Protein AF-0000000078806148 (afdb_homodimer)

Nearest PDB structures (foldseek):
  2b5a-assembly1_A  TM=8.502E-01  e=1.795E-02  [Bacillus] caldolyticus
  8tac-assembly2_B  TM=8.132E-01  e=3.810E-02  synthetic construct
  4pu7-assembly1_B  TM=9.345E-01  e=1.178E-01  Shewanella oneidensis MR-1
  4pu8-assembly1_A  TM=9.291E-01  e=1.384E-01  Shewanella oneidensis MR-1
  4pu4-assembly1_D  TM=8.509E-01  e=1.003E-01  Shewanella oneidensis MR-1

Structure (mmCIF, N/CA/C/O backbone):
data_AF-0000000078806148-model_v1
#
loop_
_entity.id
_entity.type
_entity.pdbx_description
1 polymer 'Toxin-antitoxin system, antitoxin component, Xre family'
#
loop_
_atom_site.group_PDB
_atom_site.id
_atom_site.type_symbol
_atom_site.label_atom_id
_atom_site.label_alt_id
_atom_site.label_comp_id
_atom_site.label_asym_id
_atom_site.label_entity_id
_atom_site.label_seq_id
_atom_site.pdbx_PDB_ins_code
_atom_site.Cartn_x
_atom_site.Cartn_y
_atom_site.Cartn_z
_atom_site.occupancy
_atom_site.B_iso_or_equiv
_atom_site.auth_seq_id
_atom_site.auth_comp_id
_atom_site.auth_asym_id
_atom_site.auth_ato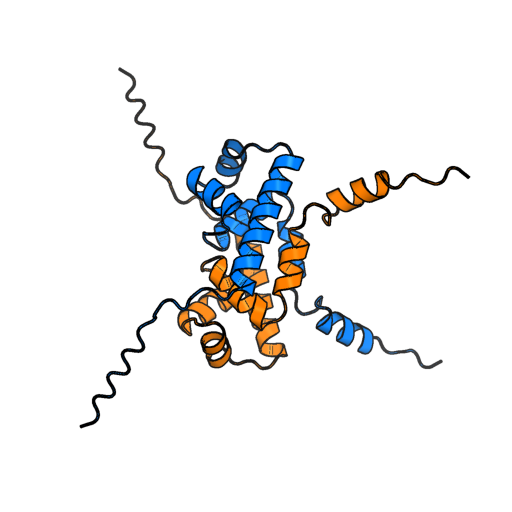m_id
_atom_site.pdbx_PDB_model_num
ATOM 1 N N . MET A 1 1 ? -3.281 -18.422 -43.25 1 29.14 1 MET A N 1
ATOM 2 C CA . MET A 1 1 ? -2.293 -17.516 -42.656 1 29.14 1 MET A CA 1
ATOM 3 C C . MET A 1 1 ? -2.877 -16.75 -41.469 1 29.14 1 MET A C 1
ATOM 5 O O . MET A 1 1 ? -3.803 -15.961 -41.625 1 29.14 1 MET A O 1
ATOM 9 N N . PHE A 1 2 ? -3.146 -17.406 -40.375 1 28.22 2 PHE A N 1
ATOM 10 C CA . PHE A 1 2 ? -3.771 -17 -39.125 1 28.22 2 PHE A CA 1
ATOM 11 C C . PHE A 1 2 ? -2.965 -15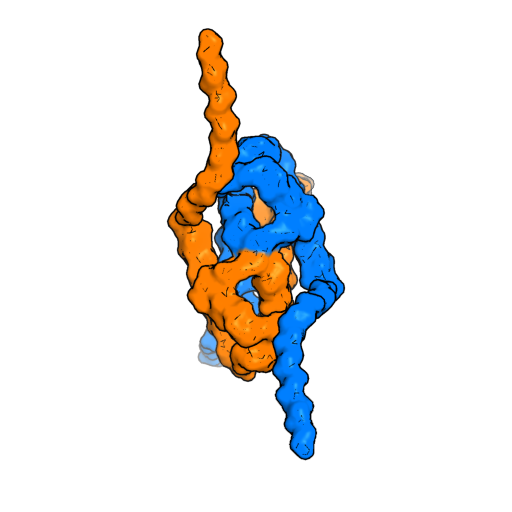.891 -38.438 1 28.22 2 PHE A C 1
ATOM 13 O O . PHE A 1 2 ? -1.784 -16.078 -38.125 1 28.22 2 PHE A O 1
ATOM 20 N N . LYS A 1 3 ? -3.131 -14.609 -39 1 34.5 3 LYS A N 1
ATOM 21 C CA . LYS A 1 3 ? -2.643 -13.445 -38.25 1 34.5 3 LYS A CA 1
ATOM 22 C C . LYS A 1 3 ? -2.908 -13.57 -36.781 1 34.5 3 LYS A C 1
ATOM 24 O O . LYS A 1 3 ? -4.062 -13.586 -36.344 1 34.5 3 LYS A O 1
ATOM 29 N N . PHE A 1 4 ? -2.215 -14.43 -36.062 1 33.31 4 PHE A N 1
ATOM 30 C CA . PHE A 1 4 ? -2.074 -14.32 -34.625 1 33.31 4 PHE A CA 1
ATOM 31 C C . PHE A 1 4 ? -1.771 -12.883 -34.219 1 33.31 4 PHE A C 1
ATOM 33 O O . PHE A 1 4 ? -0.608 -12.523 -34.031 1 33.31 4 PHE A O 1
ATOM 40 N N . GLY A 1 5 ? -2.283 -11.906 -34.75 1 38.78 5 GLY A N 1
ATOM 41 C CA . GLY A 1 5 ? -2.203 -10.555 -34.219 1 38.78 5 GLY A CA 1
ATOM 42 C C . GLY A 1 5 ? -2.477 -10.484 -32.719 1 38.78 5 GLY A C 1
ATOM 43 O O . GLY A 1 5 ? -3.596 -10.18 -32.312 1 38.78 5 GLY A O 1
ATOM 44 N N . ILE A 1 6 ? -2.145 -11.438 -31.844 1 40.31 6 ILE A N 1
ATOM 45 C CA . ILE A 1 6 ? -2.312 -11.344 -30.391 1 40.31 6 ILE A CA 1
ATOM 46 C C . ILE A 1 6 ? -1.762 -10.008 -29.891 1 40.31 6 ILE A C 1
ATOM 48 O O . ILE A 1 6 ? -0.556 -9.867 -29.672 1 40.31 6 ILE A O 1
ATOM 52 N N . GLY A 1 7 ? -1.926 -8.945 -30.672 1 40.78 7 GLY A N 1
ATOM 53 C CA . GLY A 1 7 ? -1.673 -7.68 -30 1 40.78 7 GLY A CA 1
ATOM 54 C C . GLY A 1 7 ? -2.043 -7.695 -28.531 1 40.78 7 GLY A C 1
ATOM 55 O O . GLY A 1 7 ? -3.225 -7.699 -28.188 1 40.78 7 GLY A O 1
ATOM 56 N N . GLY A 1 8 ? -1.578 -8.555 -27.734 1 42.88 8 GLY A N 1
ATOM 57 C CA . GLY A 1 8 ? -1.823 -8.562 -26.297 1 42.88 8 GLY A CA 1
ATOM 58 C C . GLY A 1 8 ? -2.006 -7.176 -25.719 1 42.88 8 GLY A C 1
ATOM 59 O O . GLY A 1 8 ? -1.032 -6.527 -25.328 1 42.88 8 GLY A O 1
ATOM 60 N N . ALA A 1 9 ? -2.707 -6.281 -26.297 1 41.34 9 ALA A N 1
ATOM 61 C CA . ALA A 1 9 ? -3.131 -4.941 -25.906 1 41.34 9 ALA A CA 1
ATOM 62 C C . ALA A 1 9 ? -3.389 -4.859 -24.406 1 41.34 9 ALA A C 1
ATOM 64 O O . ALA A 1 9 ? -4.121 -5.68 -23.844 1 41.34 9 ALA A O 1
ATOM 65 N N . ASN A 1 10 ? -2.441 -4.426 -23.562 1 48.19 10 ASN A N 1
ATOM 66 C CA . ASN A 1 10 ? -2.465 -4.07 -22.156 1 48.19 10 ASN A CA 1
ATOM 67 C C . ASN A 1 10 ? -3.758 -3.352 -21.781 1 48.19 10 ASN A C 1
ATOM 69 O O . ASN A 1 10 ? -3.861 -2.133 -21.922 1 48.19 10 ASN A O 1
ATOM 73 N N . MET A 1 11 ? -4.883 -3.627 -22.391 1 51.22 11 MET A N 1
ATOM 74 C CA . MET A 1 11 ? -6.102 -2.955 -21.953 1 51.22 11 MET A CA 1
ATOM 75 C C . MET A 1 11 ? -6.102 -2.771 -20.438 1 51.22 11 MET A C 1
ATOM 77 O O . MET A 1 11 ? -5.836 -3.717 -19.688 1 51.22 11 MET A O 1
ATOM 81 N N . PRO A 1 12 ? -6.02 -1.584 -19.984 1 58.19 12 PRO A N 1
ATOM 82 C CA . PRO A 1 12 ? -6.121 -1.405 -18.531 1 58.19 12 PRO A CA 1
ATOM 83 C C . PRO A 1 12 ? -7.371 -2.062 -17.953 1 58.19 12 PRO A C 1
ATOM 85 O O . PRO A 1 12 ? -8.469 -1.908 -18.484 1 58.19 12 PRO A O 1
ATOM 88 N N . THR A 1 13 ? -7.352 -3.238 -17.438 1 76.81 13 THR A N 1
ATOM 89 C CA . THR A 1 13 ? -8.477 -3.914 -16.797 1 76.81 13 THR A CA 1
ATOM 90 C C . THR A 1 13 ? -9.094 -3.029 -15.719 1 76.81 13 THR A C 1
ATOM 92 O O . THR A 1 13 ? -8.406 -2.184 -15.133 1 76.81 13 THR A O 1
ATOM 95 N N . ARG A 1 14 ? -10.359 -2.947 -15.773 1 91.69 14 ARG A N 1
ATOM 96 C CA . ARG A 1 14 ? -11.102 -2.248 -14.734 1 91.69 14 ARG A CA 1
ATOM 97 C C . ARG A 1 14 ? -10.633 -2.68 -13.344 1 91.69 14 ARG A C 1
ATOM 99 O O . ARG A 1 14 ? -10.391 -3.863 -13.109 1 91.69 14 ARG A O 1
ATOM 106 N N . THR A 1 15 ? -10.508 -1.711 -12.531 1 97.19 15 THR A N 1
ATOM 107 C CA . THR A 1 15 ? -10.109 -2.033 -11.164 1 97.19 15 THR A CA 1
ATOM 108 C C . THR A 1 15 ? -11.164 -2.896 -10.484 1 97.19 15 THR A C 1
ATOM 110 O O . THR A 1 15 ? -12.344 -2.521 -10.422 1 97.19 15 THR A O 1
ATOM 113 N N . PRO A 1 16 ? -10.82 -4.047 -10 1 97.56 16 PRO A N 1
ATOM 114 C CA . PRO A 1 16 ? -11.805 -4.891 -9.312 1 97.56 16 PRO A CA 1
ATOM 115 C C . PRO A 1 16 ? -12.477 -4.18 -8.133 1 97.56 16 PRO A C 1
ATOM 117 O O . PRO A 1 16 ? -11.836 -3.369 -7.457 1 97.56 16 PRO A O 1
ATOM 120 N N . ILE A 1 17 ? -13.68 -4.504 -7.828 1 98.19 17 ILE A N 1
ATOM 121 C CA . ILE A 1 17 ? -14.508 -3.834 -6.832 1 98.19 17 ILE A CA 1
ATOM 122 C C . ILE A 1 17 ? -13.82 -3.891 -5.469 1 98.19 17 ILE A C 1
ATOM 124 O O . ILE A 1 17 ? -13.695 -2.869 -4.789 1 98.19 17 ILE A O 1
ATOM 128 N N . PRO A 1 18 ? -13.336 -5.062 -5.012 1 98.5 18 PRO A N 1
ATOM 129 C CA . PRO A 1 18 ? -12.719 -5.098 -3.688 1 98.5 18 PRO A CA 1
ATOM 130 C C . PRO A 1 18 ? -11.477 -4.211 -3.596 1 98.5 18 PRO A C 1
ATOM 132 O O . PRO A 1 18 ? -11.188 -3.648 -2.535 1 98.5 18 PRO A O 1
ATOM 135 N N . VAL A 1 19 ? -10.773 -4.078 -4.703 1 98.69 19 VAL A N 1
ATOM 136 C CA . VAL A 1 19 ? -9.57 -3.252 -4.703 1 98.69 19 VAL A CA 1
ATOM 137 C C . VAL A 1 19 ? -9.961 -1.775 -4.641 1 98.69 19 VAL A C 1
ATOM 139 O O . VAL A 1 19 ? -9.367 -1.005 -3.879 1 98.69 19 VAL A O 1
ATOM 142 N N . SER A 1 20 ? -10.922 -1.403 -5.434 1 98.62 20 SER A N 1
ATOM 143 C CA . SER A 1 20 ? -11.383 -0.019 -5.398 1 98.62 20 SER A CA 1
ATOM 144 C C . SER A 1 20 ? -11.93 0.346 -4.02 1 98.62 20 SER A C 1
ATOM 146 O O . SER A 1 20 ? -11.711 1.458 -3.535 1 98.62 20 SER A O 1
ATOM 148 N N . ARG A 1 21 ? -12.617 -0.529 -3.406 1 98.75 21 ARG A N 1
ATOM 149 C CA . ARG A 1 21 ? -13.141 -0.299 -2.061 1 98.75 21 ARG A CA 1
ATOM 150 C C . ARG A 1 21 ? -12 -0.156 -1.053 1 98.75 21 ARG A C 1
ATOM 152 O O . ARG A 1 21 ? -12.047 0.719 -0.185 1 98.75 21 ARG A O 1
ATOM 159 N N . ALA A 1 22 ? -11.047 -0.989 -1.17 1 98.81 22 ALA A N 1
ATOM 160 C CA . ALA A 1 22 ? -9.898 -0.912 -0.27 1 98.81 22 ALA A CA 1
ATOM 161 C C . ALA A 1 22 ? -9.141 0.4 -0.456 1 98.81 22 ALA A C 1
ATOM 163 O O . ALA A 1 22 ? -8.688 1.003 0.517 1 98.81 22 ALA A O 1
ATOM 164 N N . MET A 1 23 ? -9.031 0.797 -1.708 1 98.88 23 MET A N 1
ATOM 165 C CA . MET A 1 23 ? -8.367 2.072 -1.975 1 98.88 23 MET A CA 1
ATOM 166 C C . MET A 1 23 ? -9.094 3.217 -1.277 1 98.88 23 MET A C 1
ATOM 168 O O . MET A 1 23 ? -8.461 4.07 -0.656 1 98.88 23 MET A O 1
ATOM 172 N N . ARG A 1 24 ? -10.367 3.182 -1.364 1 98.56 24 ARG A N 1
ATOM 173 C CA . ARG A 1 24 ? -11.172 4.223 -0.73 1 98.56 24 ARG A CA 1
ATOM 174 C C . ARG A 1 24 ? -11.039 4.168 0.788 1 98.56 24 ARG A C 1
ATOM 176 O O . ARG A 1 24 ? -10.891 5.203 1.441 1 98.56 24 ARG A O 1
ATOM 183 N N . HIS A 1 25 ? -11.078 3.029 1.339 1 98.5 25 HIS A N 1
ATOM 184 C CA . HIS A 1 25 ? -10.984 2.873 2.785 1 98.5 25 HIS A CA 1
ATOM 185 C C . HIS A 1 25 ? -9.609 3.275 3.297 1 98.5 25 HIS A C 1
ATOM 187 O O . HIS A 1 25 ? -9.492 3.99 4.297 1 98.5 25 HIS A O 1
ATOM 193 N N . ILE A 1 26 ? -8.578 2.836 2.643 1 98.81 26 ILE A N 1
ATOM 194 C CA . ILE A 1 26 ? -7.219 3.109 3.084 1 98.81 26 ILE A CA 1
ATOM 195 C C . ILE A 1 26 ? -6.922 4.602 2.953 1 98.81 26 ILE A C 1
ATOM 197 O O . ILE A 1 26 ? -6.344 5.207 3.857 1 98.81 26 ILE A O 1
ATOM 201 N N . SER A 1 27 ? -7.328 5.199 1.853 1 98.88 27 SER A N 1
ATOM 202 C CA . SER A 1 27 ? -7.109 6.633 1.695 1 98.88 27 SER A CA 1
ATOM 203 C C . SER A 1 27 ? -7.863 7.426 2.756 1 98.88 27 SER A C 1
ATOM 205 O O . SER A 1 27 ? -7.332 8.391 3.312 1 98.88 27 SER A O 1
ATOM 207 N N . ALA A 1 28 ? -9.102 7.004 3.041 1 98.62 28 ALA A N 1
ATOM 208 C CA . ALA A 1 28 ? -9.875 7.652 4.102 1 98.62 28 ALA A CA 1
ATOM 209 C C . ALA A 1 28 ? -9.18 7.5 5.453 1 98.62 28 ALA A C 1
ATOM 211 O O . ALA A 1 28 ? -9.195 8.422 6.27 1 98.62 28 ALA A O 1
ATOM 212 N N . ASN A 1 29 ? -8.617 6.348 5.719 1 98.62 29 ASN A N 1
ATOM 213 C CA . ASN A 1 29 ? -7.871 6.102 6.949 1 98.62 29 ASN A CA 1
ATOM 214 C C . ASN A 1 29 ? -6.66 7.023 7.062 1 98.62 29 ASN A C 1
ATOM 216 O O . ASN A 1 29 ? -6.359 7.531 8.141 1 98.62 29 ASN A O 1
ATOM 220 N N . LEU A 1 30 ? -5.957 7.199 5.969 1 98.75 30 LEU A N 1
ATOM 221 C CA . LEU A 1 30 ? -4.832 8.133 5.965 1 98.75 30 LEU A CA 1
ATOM 222 C C . LEU A 1 30 ? -5.293 9.539 6.332 1 98.75 30 LEU A C 1
ATOM 224 O O . LEU A 1 30 ? -4.652 10.211 7.141 1 98.75 30 LEU A O 1
ATOM 228 N N . ASP A 1 31 ? -6.355 9.914 5.676 1 98.81 31 ASP A N 1
ATOM 229 C CA . ASP A 1 31 ? -6.887 11.25 5.938 1 98.81 31 ASP A CA 1
ATOM 230 C C . ASP A 1 31 ? -7.312 11.398 7.395 1 98.81 31 ASP A C 1
ATOM 232 O O . ASP A 1 31 ? -7.023 12.414 8.031 1 98.81 31 ASP A O 1
ATOM 236 N N . LEU A 1 32 ? -8.008 10.438 7.902 1 98.31 32 LEU A N 1
ATOM 237 C CA . LEU A 1 32 ? -8.43 10.453 9.297 1 98.31 32 LEU A CA 1
ATOM 238 C C . LEU A 1 32 ? -7.219 10.508 10.234 1 98.31 32 LEU A C 1
ATOM 240 O O . LEU A 1 32 ? -7.23 11.234 11.227 1 98.31 32 LEU A O 1
ATOM 244 N N . ALA A 1 33 ? -6.18 9.781 9.938 1 98.12 33 ALA A N 1
ATOM 245 C CA . ALA A 1 33 ? -4.973 9.734 10.758 1 98.12 33 ALA A CA 1
ATOM 246 C C . ALA A 1 33 ? -4.301 11.102 10.828 1 98.12 33 ALA A C 1
ATOM 248 O O . ALA A 1 33 ? -3.92 11.555 11.906 1 98.12 33 ALA A O 1
ATOM 249 N N . ARG A 1 34 ? -4.168 11.68 9.633 1 98 34 ARG A N 1
ATOM 250 C CA . ARG A 1 34 ? -3.5 12.977 9.672 1 98 34 ARG A CA 1
ATOM 251 C C . ARG A 1 34 ? -4.332 14 10.445 1 98 34 ARG A C 1
ATOM 253 O O . ARG A 1 34 ? -3.785 14.867 11.125 1 98 34 ARG A O 1
ATOM 260 N N . ARG A 1 35 ? -5.664 13.914 10.289 1 98.12 35 ARG A N 1
ATOM 261 C CA . ARG A 1 35 ? -6.543 14.82 11.023 1 98.12 35 ARG A CA 1
ATOM 262 C C . ARG A 1 35 ? -6.438 14.602 12.523 1 98.12 35 ARG A C 1
ATOM 264 O O . ARG A 1 35 ? -6.344 15.555 13.297 1 98.12 35 ARG A O 1
ATOM 271 N N . GLN A 1 36 ? -6.426 13.406 12.93 1 96.62 36 GLN A N 1
ATOM 272 C CA . GLN A 1 36 ? -6.309 13.062 14.344 1 96.62 36 GLN A CA 1
ATOM 273 C C . GLN A 1 36 ? -4.984 13.555 14.922 1 96.62 36 GLN A C 1
ATOM 275 O O . GLN A 1 36 ? -4.914 13.914 16.094 1 96.62 36 GLN A O 1
ATOM 280 N N . GLN A 1 37 ? -4.047 13.641 14.102 1 96.88 37 GLN A N 1
ATOM 281 C CA . GLN A 1 37 ? -2.721 14.078 14.523 1 96.88 37 GLN A CA 1
ATOM 282 C C . GLN A 1 37 ? -2.537 15.578 14.289 1 96.88 37 GLN A C 1
ATOM 284 O O . GLN A 1 37 ? -1.456 16.125 14.531 1 96.88 37 GLN A O 1
ATOM 289 N N . ARG A 1 38 ? -3.551 16.172 13.711 1 98 38 ARG A N 1
ATOM 290 C CA . ARG A 1 38 ? -3.584 17.609 13.453 1 98 38 ARG A CA 1
ATOM 291 C C . ARG A 1 38 ? -2.477 18.016 12.492 1 98 38 ARG A C 1
ATOM 293 O O . ARG A 1 38 ? -1.813 19.031 12.695 1 98 38 ARG A O 1
ATOM 300 N N . ILE A 1 39 ? -2.201 17.266 11.547 1 98.5 39 ILE A N 1
ATOM 301 C CA . ILE A 1 39 ? -1.229 17.562 10.508 1 98.5 39 ILE A CA 1
ATOM 302 C C . ILE A 1 39 ? -1.948 18.109 9.273 1 98.5 39 ILE A C 1
ATOM 304 O O . ILE A 1 39 ? -2.709 17.391 8.625 1 98.5 39 ILE A O 1
ATOM 308 N N . PRO A 1 40 ? -1.682 19.406 8.945 1 98.75 40 PRO A N 1
ATOM 309 C CA . PRO A 1 40 ? -2.289 19.922 7.715 1 98.75 40 PRO A CA 1
ATOM 310 C C . PRO A 1 40 ? -1.717 19.281 6.453 1 98.75 40 PRO A C 1
ATOM 312 O O . PRO A 1 40 ? -0.559 18.859 6.441 1 98.75 40 PRO A O 1
ATOM 315 N N . VAL A 1 41 ? -2.498 19.234 5.43 1 98.75 41 VAL A N 1
ATOM 316 C CA . VAL A 1 41 ? -2.094 18.625 4.164 1 98.75 41 VAL A CA 1
ATOM 317 C C . VAL A 1 41 ? -0.817 19.297 3.656 1 98.75 41 VAL A C 1
ATOM 319 O O . VAL A 1 41 ? 0.081 18.625 3.146 1 98.75 41 VAL A O 1
ATOM 322 N N . ALA A 1 42 ? -0.708 20.625 3.818 1 98.5 42 ALA A N 1
ATOM 323 C CA . ALA A 1 42 ? 0.463 21.375 3.365 1 98.5 42 ALA A CA 1
ATOM 324 C C . ALA A 1 42 ? 1.729 20.891 4.062 1 98.5 42 ALA A C 1
ATOM 326 O O . ALA A 1 42 ? 2.764 20.688 3.42 1 98.5 42 ALA A O 1
ATOM 327 N N . LEU A 1 43 ? 1.62 20.719 5.332 1 98.56 43 LEU A N 1
ATOM 328 C CA . LEU A 1 43 ? 2.762 20.234 6.105 1 98.56 43 LEU A CA 1
ATOM 329 C C . LEU A 1 43 ? 3.086 18.797 5.746 1 98.56 43 LEU A C 1
ATOM 331 O O . LEU A 1 43 ? 4.258 18.422 5.641 1 98.56 43 LEU A O 1
ATOM 335 N N . LEU A 1 44 ? 2.092 17.969 5.656 1 98.5 44 LEU A N 1
ATOM 336 C CA . LEU A 1 44 ? 2.279 16.578 5.246 1 98.5 44 LEU A CA 1
ATOM 337 C C . LEU A 1 44 ? 3.014 16.5 3.914 1 98.5 44 LEU A C 1
ATOM 339 O O . LEU A 1 44 ? 3.945 15.711 3.758 1 98.5 44 LEU A O 1
ATOM 343 N N . ALA A 1 45 ? 2.568 17.297 2.973 1 98.25 45 ALA A N 1
ATOM 344 C CA . ALA A 1 45 ? 3.176 17.328 1.646 1 98.25 45 ALA A CA 1
ATOM 345 C C . ALA A 1 45 ? 4.645 17.75 1.724 1 98.25 45 ALA A C 1
ATOM 347 O O . ALA A 1 45 ? 5.512 17.078 1.148 1 98.25 45 ALA A O 1
ATOM 348 N N . GLU A 1 46 ? 4.898 18.766 2.475 1 97.44 46 GLU A N 1
ATOM 349 C CA . GLU A 1 46 ? 6.258 19.266 2.645 1 97.44 46 GLU A CA 1
ATOM 350 C C . GLU A 1 46 ? 7.168 18.203 3.246 1 97.44 46 GLU A C 1
ATOM 352 O O . GLU A 1 46 ? 8.242 17.922 2.711 1 97.44 46 GLU A O 1
ATOM 357 N N . ARG A 1 47 ? 6.711 17.562 4.285 1 97.62 47 ARG A N 1
ATOM 358 C CA . ARG A 1 47 ? 7.531 16.578 4.996 1 97.62 47 ARG A CA 1
ATOM 359 C C . ARG A 1 47 ? 7.68 15.297 4.184 1 97.62 47 ARG A C 1
ATOM 361 O O . ARG A 1 47 ? 8.688 14.602 4.293 1 97.62 47 ARG A O 1
ATOM 368 N N . ALA A 1 48 ? 6.723 15.023 3.416 1 97.94 48 ALA A N 1
ATOM 369 C CA . ALA A 1 48 ? 6.754 13.82 2.588 1 97.94 48 ALA A CA 1
ATOM 370 C C . ALA A 1 48 ? 7.586 14.047 1.326 1 97.94 48 ALA A C 1
ATOM 372 O O . ALA A 1 48 ? 7.922 13.094 0.617 1 97.94 48 ALA A O 1
ATOM 373 N N . GLY A 1 49 ? 7.93 15.258 1.039 1 97.69 49 GLY A N 1
ATOM 374 C CA . GLY A 1 49 ? 8.617 15.57 -0.204 1 97.69 49 GLY A CA 1
ATOM 375 C C . GLY A 1 49 ? 7.738 15.414 -1.43 1 97.69 49 GLY A C 1
ATOM 376 O O . GLY A 1 49 ? 8.195 14.945 -2.475 1 97.69 49 GLY A O 1
ATOM 377 N N . LEU A 1 50 ? 6.531 15.688 -1.262 1 97.75 50 LEU A N 1
ATOM 378 C CA . LEU A 1 50 ? 5.531 15.586 -2.318 1 97.75 50 LEU A CA 1
ATOM 379 C C . LEU A 1 50 ? 4.805 16.906 -2.512 1 97.75 50 LEU A C 1
ATOM 381 O O . LEU A 1 50 ? 4.805 17.766 -1.618 1 97.75 50 LEU A O 1
ATOM 385 N N . SER A 1 51 ? 4.188 17.016 -3.674 1 97.38 51 SER A N 1
ATOM 386 C CA . SER A 1 51 ? 3.359 18.203 -3.891 1 97.38 51 SER A CA 1
ATOM 387 C C . SER A 1 51 ? 2.023 18.078 -3.164 1 97.38 51 SER A C 1
ATOM 389 O O . SER A 1 51 ? 1.548 16.969 -2.908 1 97.38 51 SER A O 1
ATOM 391 N N . MET A 1 52 ? 1.413 19.25 -2.85 1 97.44 52 MET A N 1
ATOM 392 C CA . MET A 1 52 ? 0.114 19.266 -2.184 1 97.44 52 MET A CA 1
ATOM 393 C C . MET A 1 52 ? -0.929 18.531 -3.018 1 97.44 52 MET A C 1
ATOM 395 O O . MET A 1 52 ? -1.709 17.734 -2.486 1 97.44 52 MET A O 1
ATOM 399 N N . PRO A 1 53 ? -0.976 18.703 -4.344 1 98.06 53 PRO A N 1
ATOM 400 C CA . PRO A 1 53 ? -1.947 17.953 -5.141 1 98.06 53 PRO A CA 1
ATOM 401 C C . PRO A 1 53 ? -1.715 16.438 -5.09 1 98.06 53 PRO A C 1
ATOM 403 O O . PRO A 1 53 ? -2.674 15.664 -5.074 1 98.06 53 PRO A O 1
ATOM 406 N N . THR A 1 54 ? -0.453 15.984 -5.074 1 98.06 54 THR A N 1
ATOM 407 C CA . THR A 1 54 ? -0.124 14.562 -4.984 1 98.06 54 THR A CA 1
ATOM 408 C C . THR A 1 54 ? -0.634 13.977 -3.672 1 98.06 54 THR A C 1
ATOM 410 O O . THR A 1 54 ? -1.269 12.914 -3.666 1 98.06 54 THR A O 1
ATOM 413 N N . VAL A 1 55 ? -0.37 14.703 -2.6 1 98.56 55 VAL A N 1
ATOM 414 C CA . VAL A 1 55 ? -0.805 14.234 -1.288 1 98.56 55 VAL A CA 1
ATOM 415 C C . VAL A 1 55 ? -2.33 14.258 -1.21 1 98.56 55 VAL A C 1
ATOM 417 O O . VAL A 1 55 ? -2.949 13.289 -0.763 1 98.56 55 VAL A O 1
ATOM 420 N N . THR A 1 56 ? -2.939 15.328 -1.68 1 98.75 56 THR A N 1
ATOM 421 C CA . THR A 1 56 ? -4.391 15.453 -1.648 1 98.75 56 THR A CA 1
ATOM 422 C C . THR A 1 56 ? -5.051 14.32 -2.432 1 98.75 56 THR A C 1
ATOM 424 O O . THR A 1 56 ? -6.012 13.711 -1.957 1 98.75 56 THR A O 1
ATOM 427 N N . LYS A 1 57 ? -4.523 14.031 -3.568 1 98.75 57 LYS A N 1
ATOM 428 C CA . LYS A 1 57 ? -5.074 12.961 -4.402 1 98.75 57 LYS A CA 1
ATOM 429 C C . LYS A 1 57 ? -4.992 11.617 -3.695 1 98.75 57 LYS A C 1
ATOM 431 O O . LYS A 1 57 ? -5.961 10.852 -3.695 1 98.75 57 LYS A O 1
ATOM 436 N N . MET A 1 58 ? -3.914 11.344 -3.104 1 98.75 58 MET A N 1
ATOM 437 C CA . MET A 1 58 ? -3.742 10.094 -2.373 1 98.75 58 MET A CA 1
ATOM 438 C C . MET A 1 58 ? -4.727 10 -1.212 1 98.75 58 MET A C 1
ATOM 440 O O . MET A 1 58 ? -5.363 8.961 -1.013 1 98.75 58 MET A O 1
ATOM 444 N N . LEU A 1 59 ? -4.863 11.062 -0.479 1 98.75 59 LEU A N 1
ATOM 445 C CA . LEU A 1 59 ? -5.703 11.086 0.714 1 98.75 59 LEU A CA 1
ATOM 446 C C . LEU A 1 59 ? -7.18 11 0.342 1 98.75 59 LEU A C 1
ATOM 448 O O . LEU A 1 59 ? -7.992 10.508 1.131 1 98.75 59 LEU A O 1
ATOM 452 N N . ARG A 1 60 ? -7.539 11.352 -0.838 1 98.38 60 ARG A N 1
ATOM 453 C CA . ARG A 1 60 ? -8.945 11.414 -1.235 1 98.38 60 ARG A CA 1
ATOM 454 C C . ARG A 1 60 ? -9.352 10.156 -1.999 1 98.38 60 ARG A C 1
ATOM 456 O O . ARG A 1 60 ? -10.469 9.656 -1.84 1 98.38 60 ARG A O 1
ATOM 463 N N . THR A 1 61 ? -8.391 9.617 -2.832 1 98.31 61 THR A N 1
ATOM 464 C CA . THR A 1 61 ? -8.82 8.594 -3.777 1 98.31 61 THR A CA 1
ATOM 465 C C . THR A 1 61 ? -7.953 7.348 -3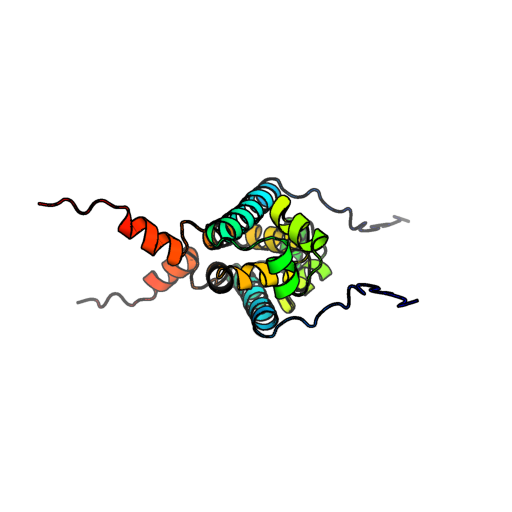.662 1 98.31 61 THR A C 1
ATOM 467 O O . THR A 1 61 ? -8.32 6.277 -4.152 1 98.31 61 THR A O 1
ATOM 470 N N . GLY A 1 62 ? -6.844 7.539 -3.143 1 98.44 62 GLY A N 1
ATOM 471 C CA . GLY A 1 62 ? -5.875 6.453 -3.154 1 98.44 62 GLY A CA 1
ATOM 472 C C . GLY A 1 62 ? -5.133 6.328 -4.473 1 98.44 62 GLY A C 1
ATOM 473 O O . GLY A 1 62 ? -4.34 5.402 -4.656 1 98.44 62 GLY A O 1
ATOM 474 N N . ASN A 1 63 ? -5.43 7.219 -5.375 1 98.19 63 ASN A N 1
ATOM 475 C CA . ASN A 1 63 ? -4.703 7.18 -6.641 1 98.19 63 ASN A CA 1
ATOM 476 C C . ASN A 1 63 ? -3.291 7.738 -6.496 1 98.19 63 ASN A C 1
ATOM 478 O O . ASN A 1 63 ? -3.102 8.812 -5.926 1 98.19 63 ASN A O 1
ATOM 482 N N . GLY A 1 64 ? -2.268 7.066 -6.953 1 98.56 64 GLY A N 1
ATOM 483 C CA . GLY A 1 64 ? -0.866 7.441 -6.852 1 98.56 64 GLY A CA 1
ATOM 484 C C . GLY A 1 64 ? 0.069 6.246 -6.809 1 98.56 64 GLY A C 1
ATOM 485 O O . GLY A 1 64 ? -0.356 5.109 -7.027 1 98.56 64 GLY A O 1
ATOM 486 N N . SER A 1 65 ? 1.334 6.496 -6.566 1 98.75 65 SER A N 1
ATOM 487 C CA . SER A 1 65 ? 2.324 5.426 -6.535 1 98.75 65 SER A CA 1
ATOM 488 C C . SER A 1 65 ? 2.361 4.746 -5.172 1 98.75 65 SER A C 1
ATOM 490 O O . SER A 1 65 ? 1.951 5.332 -4.168 1 98.75 65 SER A O 1
ATOM 492 N N . PHE A 1 66 ? 2.807 3.553 -5.148 1 98.88 66 PHE A N 1
ATOM 493 C CA . PHE A 1 66 ? 3.08 2.812 -3.922 1 98.88 66 PHE A CA 1
ATOM 494 C C . PHE A 1 66 ? 4.078 3.562 -3.047 1 98.88 66 PHE A C 1
ATOM 496 O O . PHE A 1 66 ? 3.906 3.646 -1.83 1 98.88 66 PHE A O 1
ATOM 503 N N . GLU A 1 67 ? 5.055 4.168 -3.625 1 98.88 67 GLU A N 1
ATOM 504 C CA . GLU A 1 67 ? 6.039 4.973 -2.912 1 98.88 67 GLU A CA 1
ATOM 505 C C . GLU A 1 67 ? 5.375 6.141 -2.188 1 98.88 67 GLU A C 1
ATOM 507 O O . GLU A 1 67 ? 5.652 6.387 -1.012 1 98.88 67 GLU A O 1
ATOM 512 N N . ASN A 1 68 ? 4.523 6.848 -2.914 1 98.75 68 ASN A N 1
ATOM 513 C CA . ASN A 1 68 ? 3.865 8 -2.303 1 98.75 68 ASN A CA 1
ATOM 514 C C . ASN A 1 68 ? 2.994 7.586 -1.12 1 98.75 68 ASN A C 1
ATOM 516 O O . ASN A 1 68 ? 2.961 8.273 -0.098 1 98.75 68 ASN A O 1
ATOM 520 N N . PHE A 1 69 ? 2.332 6.453 -1.288 1 98.94 69 PHE A N 1
ATOM 521 C CA . PHE A 1 69 ? 1.561 5.891 -0.186 1 98.94 69 PHE A CA 1
ATOM 522 C C . PHE A 1 69 ? 2.451 5.641 1.025 1 98.94 69 PHE A C 1
ATOM 524 O O . PHE A 1 69 ? 2.117 6.043 2.143 1 98.94 69 PHE A O 1
ATOM 531 N N . LEU A 1 70 ? 3.586 5.082 0.794 1 98.94 70 LEU A N 1
ATOM 532 C CA . LEU A 1 70 ? 4.445 4.707 1.914 1 98.94 70 LEU A CA 1
ATOM 533 C C . LEU A 1 70 ? 5.121 5.938 2.512 1 98.94 70 LEU A C 1
ATOM 535 O O . LEU A 1 70 ? 5.359 5.992 3.721 1 98.94 70 LEU A O 1
ATOM 539 N N . ARG A 1 71 ? 5.398 6.91 1.73 1 98.88 71 ARG A N 1
ATOM 540 C CA . ARG A 1 71 ? 5.891 8.18 2.258 1 98.88 71 ARG A CA 1
ATOM 541 C C . ARG A 1 71 ? 4.902 8.781 3.252 1 98.88 71 ARG A C 1
ATOM 543 O O . ARG A 1 71 ? 5.293 9.211 4.34 1 98.88 71 ARG A O 1
ATOM 550 N N . ILE A 1 72 ? 3.705 8.766 2.859 1 98.81 72 ILE A N 1
ATOM 551 C CA . ILE A 1 72 ? 2.654 9.344 3.689 1 98.81 72 ILE A CA 1
ATOM 552 C C . ILE A 1 72 ? 2.42 8.461 4.914 1 98.81 72 ILE A C 1
ATOM 554 O O . ILE A 1 72 ? 2.326 8.961 6.039 1 98.81 72 ILE A O 1
ATOM 558 N N . ALA A 1 73 ? 2.338 7.176 4.715 1 98.75 73 ALA A N 1
ATOM 559 C CA . ALA A 1 73 ? 2.145 6.23 5.809 1 98.75 73 ALA A CA 1
ATOM 560 C C . ALA A 1 73 ? 3.234 6.387 6.867 1 98.75 73 ALA A C 1
ATOM 562 O O . ALA A 1 73 ? 2.957 6.316 8.07 1 98.75 73 ALA A O 1
ATOM 563 N N . ARG A 1 74 ? 4.406 6.617 6.457 1 98.62 74 ARG A N 1
ATOM 564 C CA . ARG A 1 74 ? 5.527 6.797 7.379 1 98.62 74 ARG A CA 1
ATOM 565 C C . ARG A 1 74 ? 5.301 8 8.289 1 98.62 74 ARG A C 1
ATOM 567 O O . ARG A 1 74 ? 5.461 7.902 9.508 1 98.62 74 ARG A O 1
ATOM 574 N N . LEU A 1 75 ? 4.918 9.07 7.73 1 98.5 75 LEU A N 1
ATOM 575 C CA . LEU A 1 75 ? 4.762 10.305 8.484 1 98.5 75 LEU A CA 1
ATOM 576 C C . LEU A 1 75 ? 3.596 10.195 9.461 1 98.5 75 LEU A C 1
ATOM 578 O O . LEU A 1 75 ? 3.588 10.867 10.5 1 98.5 75 LEU A O 1
ATOM 582 N N . LEU A 1 76 ? 2.701 9.281 9.141 1 98.25 76 LEU A N 1
ATOM 583 C CA . LEU A 1 76 ? 1.511 9.125 9.969 1 98.25 76 LEU A CA 1
ATOM 584 C C . LEU A 1 76 ? 1.679 7.973 10.953 1 98.25 76 LEU A C 1
ATOM 586 O O . LEU A 1 76 ? 0.737 7.621 11.664 1 98.25 76 LEU A O 1
ATOM 590 N N . GLY A 1 77 ? 2.854 7.316 10.922 1 97.25 77 GLY A N 1
ATOM 591 C CA . GLY A 1 77 ? 3.152 6.258 11.875 1 97.25 77 GLY A CA 1
ATOM 592 C C . GLY A 1 77 ? 2.535 4.926 11.5 1 97.25 77 GLY A C 1
ATOM 593 O O . GLY A 1 77 ? 2.311 4.074 12.359 1 97.25 77 GLY A O 1
ATOM 594 N N . LEU A 1 78 ? 2.248 4.754 10.273 1 97.75 78 LEU A N 1
ATOM 595 C CA . LEU A 1 78 ? 1.499 3.582 9.836 1 97.75 78 LEU A CA 1
ATOM 596 C C . LEU A 1 78 ? 2.396 2.621 9.062 1 97.75 78 LEU A C 1
ATOM 598 O O . LEU A 1 78 ? 1.982 1.51 8.734 1 97.75 78 LEU A O 1
ATOM 602 N N . LEU A 1 79 ? 3.609 3.01 8.758 1 98.06 79 LEU A N 1
ATOM 603 C CA . LEU A 1 79 ? 4.492 2.26 7.871 1 98.06 79 LEU A CA 1
ATOM 604 C C . LEU A 1 79 ? 4.77 0.868 8.43 1 98.06 79 LEU A C 1
ATOM 606 O O . LEU A 1 79 ? 4.695 -0.124 7.699 1 98.06 79 LEU A O 1
ATOM 610 N N . ASP A 1 80 ? 5.094 0.757 9.719 1 96.19 80 ASP A N 1
ATOM 611 C CA . ASP A 1 80 ? 5.422 -0.526 10.328 1 96.19 80 ASP A CA 1
ATOM 612 C C . ASP A 1 80 ? 4.242 -1.491 10.25 1 96.19 80 ASP A C 1
ATOM 614 O O . ASP A 1 80 ? 4.422 -2.682 9.984 1 96.19 80 ASP A O 1
ATOM 618 N N . GLY A 1 81 ? 3.035 -0.997 10.539 1 96 81 GLY A N 1
ATOM 619 C CA . GLY A 1 81 ? 1.841 -1.822 10.438 1 96 81 GLY A CA 1
ATOM 620 C C . GLY A 1 81 ? 1.617 -2.383 9.047 1 96 81 GLY A C 1
ATOM 621 O O . GLY A 1 81 ? 1.272 -3.557 8.898 1 96 81 GLY A O 1
ATOM 622 N N . VAL A 1 82 ? 1.836 -1.566 8.055 1 97.88 82 VAL A N 1
ATOM 623 C CA . VAL A 1 82 ? 1.671 -2.004 6.672 1 97.88 82 VAL A CA 1
ATOM 624 C C . VAL A 1 82 ? 2.686 -3.1 6.352 1 97.88 82 VAL A C 1
ATOM 626 O O . VAL A 1 82 ? 2.344 -4.105 5.73 1 97.88 82 VAL A O 1
ATOM 629 N N . GLN A 1 83 ? 3.928 -2.846 6.738 1 97.88 83 GLN A N 1
ATOM 630 C CA . GLN A 1 83 ? 4.957 -3.854 6.516 1 97.88 83 GLN A CA 1
ATOM 631 C C . GLN A 1 83 ? 4.586 -5.176 7.184 1 97.88 83 GLN A C 1
ATOM 633 O O . GLN A 1 83 ? 4.691 -6.238 6.566 1 97.88 83 GLN A O 1
ATOM 638 N N . GLN A 1 84 ? 4.117 -5.125 8.383 1 96.12 84 GLN A N 1
ATOM 639 C CA . GLN A 1 84 ? 3.764 -6.328 9.133 1 96.12 84 GLN A CA 1
ATOM 640 C C . GLN A 1 84 ? 2.582 -7.047 8.492 1 96.12 84 GLN A C 1
ATOM 642 O O . GLN A 1 84 ? 2.529 -8.281 8.477 1 96.12 84 GLN A O 1
ATOM 647 N N . ALA A 1 85 ? 1.658 -6.297 8.016 1 96.88 85 ALA A N 1
ATOM 648 C CA . ALA A 1 85 ? 0.449 -6.844 7.41 1 96.88 85 ALA A CA 1
ATOM 649 C C . ALA A 1 85 ? 0.782 -7.66 6.164 1 96.88 85 ALA A C 1
ATOM 651 O O . ALA A 1 85 ? -0.014 -8.5 5.73 1 96.88 85 ALA A O 1
ATOM 652 N N . THR A 1 86 ? 1.936 -7.449 5.605 1 97.88 86 THR A N 1
ATOM 653 C CA . THR A 1 86 ? 2.285 -8.156 4.379 1 97.88 86 THR A CA 1
ATOM 654 C C . THR A 1 86 ? 3.215 -9.328 4.672 1 97.88 86 THR A C 1
ATOM 656 O O . THR A 1 86 ? 3.578 -10.078 3.768 1 97.88 86 THR A O 1
ATOM 659 N N . ASP A 1 87 ? 3.588 -9.438 5.895 1 95.62 87 ASP A N 1
ATOM 660 C CA . ASP A 1 87 ? 4.453 -10.547 6.281 1 95.62 87 ASP A CA 1
ATOM 661 C C . ASP A 1 87 ? 3.703 -11.875 6.215 1 95.62 87 ASP A C 1
ATOM 663 O O . ASP A 1 87 ? 2.768 -12.109 6.984 1 95.62 87 ASP A O 1
ATOM 667 N N . PRO A 1 88 ? 4.066 -12.734 5.293 1 90.94 88 PRO A N 1
ATOM 668 C CA . PRO A 1 88 ? 3.318 -13.984 5.145 1 90.94 88 PRO A CA 1
ATOM 669 C C . PRO A 1 88 ? 3.422 -14.891 6.371 1 90.94 88 PRO A C 1
ATOM 671 O O . PRO A 1 88 ? 2.633 -15.82 6.523 1 90.94 88 PRO A O 1
ATOM 674 N N . LEU A 1 89 ? 4.406 -14.664 7.176 1 84.75 89 LEU A N 1
ATOM 675 C CA . LEU A 1 89 ? 4.551 -15.477 8.383 1 84.75 89 LEU A CA 1
ATOM 676 C C . LEU A 1 89 ? 3.611 -14.992 9.477 1 84.75 89 LEU A C 1
ATOM 678 O O . LEU A 1 89 ? 3.381 -15.703 10.461 1 84.75 89 LEU A O 1
ATOM 682 N N . ASN A 1 90 ? 3.123 -13.781 9.328 1 72.44 90 ASN A N 1
ATOM 683 C CA . ASN A 1 90 ? 2.186 -13.227 10.305 1 72.44 90 ASN A CA 1
ATOM 684 C C . ASN A 1 90 ? 0.74 -13.398 9.844 1 72.44 90 ASN A C 1
ATOM 686 O O . ASN A 1 90 ? -0.189 -12.992 10.547 1 72.44 90 ASN A O 1
ATOM 690 N N . THR A 1 91 ? 0.586 -13.75 8.719 1 60.03 91 THR A N 1
ATOM 691 C CA . THR A 1 91 ? -0.779 -13.93 8.242 1 60.03 91 THR A CA 1
ATOM 692 C C . THR A 1 91 ? -1.435 -15.133 8.906 1 60.03 91 THR A C 1
ATOM 694 O O . THR A 1 91 ? -0.744 -16.031 9.398 1 60.03 91 THR A O 1
ATOM 697 N N . ASP A 1 92 ? -2.746 -14.891 9.219 1 54.25 92 ASP A N 1
ATOM 698 C CA . ASP A 1 92 ? -3.482 -15.977 9.859 1 54.25 92 ASP A CA 1
ATOM 699 C C . ASP A 1 92 ? -3.057 -17.328 9.305 1 54.25 92 ASP A C 1
ATOM 701 O O . ASP A 1 92 ? -3.002 -18.312 10.047 1 54.25 92 ASP A O 1
ATOM 705 N N . ILE A 1 93 ? -2.83 -17.312 8.086 1 49.47 93 ILE A N 1
ATOM 706 C CA . ILE A 1 93 ? -2.41 -18.609 7.574 1 49.47 93 ILE A CA 1
ATOM 707 C C . ILE A 1 93 ? -1.071 -19 8.195 1 49.47 93 ILE A C 1
ATOM 709 O O . ILE A 1 93 ? -0.877 -20.156 8.586 1 49.47 93 ILE A O 1
ATOM 713 N N . GLY A 1 94 ? -0.233 -18.016 8.164 1 46.91 94 GLY A N 1
ATOM 714 C CA . GLY A 1 94 ? 1.057 -18.297 8.773 1 46.91 94 GLY A CA 1
ATOM 715 C C . GLY A 1 94 ? 0.958 -18.609 10.258 1 46.91 94 GLY A C 1
ATOM 716 O O . GLY A 1 94 ? 1.685 -19.469 10.758 1 46.91 94 GLY A O 1
ATOM 717 N N . LYS A 1 95 ? 0.063 -17.734 10.914 1 50.66 95 LYS A N 1
ATOM 718 C CA . LYS A 1 95 ? -0.11 -17.984 12.336 1 50.66 95 LYS A CA 1
ATOM 719 C C . LYS A 1 95 ? -0.641 -19.406 12.586 1 50.66 95 LYS A C 1
ATOM 721 O O . LYS A 1 95 ? -0.27 -20.047 13.562 1 50.66 95 LYS A O 1
ATOM 726 N N . LEU A 1 96 ? -1.543 -19.734 11.789 1 48.84 96 LEU A N 1
ATOM 727 C CA . LEU A 1 96 ? -2.076 -21.094 11.945 1 48.84 96 LEU A CA 1
ATOM 728 C C . LEU A 1 96 ? -0.976 -22.125 11.781 1 48.84 96 LEU A C 1
ATOM 730 O O . LEU A 1 96 ? -0.928 -23.109 12.523 1 48.84 96 LEU A O 1
ATOM 734 N N . ARG A 1 97 ? -0.185 -21.875 10.789 1 48.56 97 ARG A N 1
ATOM 735 C CA . ARG A 1 97 ? 0.868 -22.859 10.562 1 48.56 97 ARG A CA 1
ATOM 736 C C . ARG A 1 97 ? 1.931 -22.781 11.648 1 48.56 97 ARG A C 1
ATOM 738 O O . ARG A 1 97 ? 2.541 -23.797 12 1 48.56 97 ARG A O 1
ATOM 745 N N . ALA A 1 98 ? 2.293 -21.609 12.039 1 49.84 98 ALA A N 1
ATOM 746 C CA . ALA A 1 98 ? 3.289 -21.453 13.102 1 49.84 98 ALA A CA 1
ATOM 747 C C . ALA A 1 98 ? 2.805 -22.062 14.414 1 49.84 98 ALA A C 1
ATOM 749 O O . ALA A 1 98 ? 3.602 -22.594 15.18 1 49.84 98 ALA A O 1
ATOM 750 N N . ASP A 1 99 ? 1.563 -21.75 14.695 1 49.09 99 ASP A N 1
ATOM 751 C CA . ASP A 1 99 ? 0.988 -22.375 15.891 1 49.09 99 ASP A CA 1
ATOM 752 C C . ASP A 1 99 ? 1.011 -23.891 15.789 1 49.09 99 ASP A C 1
ATOM 754 O O . ASP A 1 99 ? 0.999 -24.594 16.812 1 49.09 99 ASP A O 1
ATOM 758 N N . GLU A 1 100 ? 0.921 -24.359 14.625 1 49.97 100 GLU A N 1
ATOM 759 C CA . GLU A 1 100 ? 0.938 -25.812 14.453 1 49.97 100 GLU A CA 1
ATOM 760 C C . GLU A 1 100 ? 2.354 -26.359 14.578 1 49.97 100 GLU A C 1
ATOM 762 O O . GLU A 1 100 ? 2.537 -27.547 14.914 1 49.97 100 GLU A O 1
ATOM 767 N N . ASP A 1 101 ? 3.354 -25.516 14.203 1 47.19 101 ASP A N 1
ATOM 768 C CA . ASP A 1 101 ? 4.723 -26.016 14.273 1 47.19 101 ASP A CA 1
ATOM 769 C C . ASP A 1 101 ? 5.266 -25.938 15.703 1 47.19 101 ASP A C 1
ATOM 771 O O . ASP A 1 101 ? 6.453 -26.156 15.93 1 47.19 101 ASP A O 1
ATOM 775 N N . THR A 1 102 ? 4.574 -25.188 16.562 1 48.59 102 THR A N 1
ATOM 776 C CA . THR A 1 102 ? 5.023 -25.234 17.953 1 48.59 102 THR A CA 1
ATOM 777 C C . THR A 1 102 ? 4.863 -26.641 18.516 1 48.59 102 THR A C 1
ATOM 779 O O . THR A 1 102 ? 3.748 -27.172 18.578 1 48.59 102 THR A O 1
ATOM 782 N N . PRO A 1 103 ? 5.836 -27.406 18.531 1 50.16 103 PRO A N 1
ATOM 783 C CA . PRO A 1 103 ? 5.781 -28.75 19.094 1 50.16 103 PRO A CA 1
ATOM 784 C C . PRO A 1 103 ? 4.902 -28.859 20.328 1 50.16 103 PRO A C 1
ATOM 786 O O . PRO A 1 103 ? 5.023 -28.031 21.25 1 50.16 103 PRO A O 1
ATOM 789 N N . LYS A 1 104 ? 3.648 -29.281 20.375 1 45.53 104 LYS A N 1
ATOM 790 C CA . LYS A 1 104 ? 2.957 -29.719 21.578 1 45.53 104 LYS A CA 1
ATOM 791 C C . LYS A 1 104 ? 3.812 -30.703 22.375 1 45.53 104 LYS A C 1
ATOM 793 O O . LYS A 1 104 ? 4.246 -31.734 21.844 1 45.53 104 LYS A O 1
ATOM 798 N N . ARG A 1 105 ? 4.617 -30.266 23.391 1 43.66 105 ARG A N 1
ATOM 799 C CA . ARG A 1 105 ? 5.227 -31.156 24.375 1 43.66 105 ARG A CA 1
ATOM 800 C C . ARG A 1 105 ? 4.23 -32.219 24.859 1 43.66 105 ARG A C 1
ATOM 802 O O . ARG A 1 105 ? 3.186 -31.859 25.422 1 43.66 105 ARG A O 1
ATOM 809 N N . ILE A 1 106 ? 4.09 -33.25 24.172 1 43.41 106 ILE A N 1
ATOM 810 C CA . ILE A 1 106 ? 3.486 -34.438 24.781 1 43.41 106 ILE A CA 1
ATOM 811 C C . ILE A 1 106 ? 4.031 -34.625 26.188 1 43.41 106 ILE A C 1
ATOM 813 O O . ILE A 1 106 ? 5.234 -34.844 26.375 1 43.41 106 ILE A O 1
ATOM 817 N N . ARG A 1 107 ? 3.426 -33.969 27.203 1 33.09 107 ARG A N 1
ATOM 818 C CA . ARG A 1 107 ? 3.555 -34.688 28.469 1 33.09 107 ARG A CA 1
ATOM 819 C C . ARG A 1 107 ? 2.922 -36.062 28.359 1 33.09 107 ARG A C 1
ATOM 821 O O . ARG A 1 107 ? 1.917 -36.25 27.672 1 33.09 107 ARG A O 1
ATOM 828 N N . MET B 1 1 ? 13.258 44.531 -8.016 1 29.08 1 MET B N 1
ATOM 829 C CA . MET B 1 1 ? 12.281 43.688 -8.688 1 29.08 1 MET B CA 1
ATOM 830 C C . MET B 1 1 ? 12.617 42.219 -8.516 1 29.08 1 MET B C 1
ATOM 832 O O . MET B 1 1 ? 13.656 41.75 -8.992 1 29.08 1 MET B O 1
ATOM 836 N N . PHE B 1 2 ? 12.484 41.656 -7.324 1 28.03 2 PHE B N 1
ATOM 837 C CA . PHE B 1 2 ? 12.797 40.312 -6.812 1 28.03 2 PHE B CA 1
ATOM 838 C C . PHE B 1 2 ? 11.992 39.25 -7.547 1 28.03 2 PHE B C 1
ATOM 840 O O . PHE B 1 2 ? 10.766 39.281 -7.57 1 28.03 2 PHE B O 1
ATOM 847 N N . LYS B 1 3 ? 12.461 38.906 -8.805 1 32.94 3 LYS B N 1
ATOM 848 C CA . LYS B 1 3 ? 11.953 37.719 -9.477 1 32.94 3 LYS B CA 1
ATOM 849 C C . LYS B 1 3 ? 11.797 36.562 -8.492 1 32.94 3 LYS B C 1
ATOM 851 O O . LYS B 1 3 ? 12.789 36.062 -7.961 1 32.94 3 LYS B O 1
ATOM 856 N N . PHE B 1 4 ? 10.836 36.625 -7.578 1 33.75 4 PHE B N 1
ATOM 857 C CA . PHE B 1 4 ? 10.336 35.406 -6.922 1 33.75 4 PHE B CA 1
ATOM 858 C C . PHE B 1 4 ? 10.117 34.281 -7.934 1 33.75 4 PHE B C 1
ATOM 860 O O . PHE B 1 4 ? 9.023 34.156 -8.484 1 33.75 4 PHE B O 1
ATOM 867 N N . GLY B 1 5 ? 10.883 34.062 -8.844 1 38.44 5 GLY B N 1
ATOM 868 C CA . GLY B 1 5 ? 10.828 32.844 -9.664 1 38.44 5 GLY B CA 1
ATOM 869 C C . GLY B 1 5 ? 10.648 31.594 -8.852 1 38.44 5 GLY B C 1
ATOM 870 O O . GLY B 1 5 ? 11.617 30.875 -8.586 1 38.44 5 GLY B O 1
ATOM 871 N N . ILE B 1 6 ? 9.906 31.516 -7.73 1 40.28 6 ILE B N 1
ATOM 872 C CA . ILE B 1 6 ? 9.633 30.297 -6.973 1 40.28 6 ILE B CA 1
ATOM 873 C C . ILE B 1 6 ? 9.219 29.172 -7.926 1 40.28 6 ILE B C 1
ATOM 875 O O . ILE B 1 6 ? 8.047 29.078 -8.305 1 40.28 6 ILE B O 1
ATOM 879 N N . GLY B 1 7 ? 9.781 29.125 -9.117 1 40.31 7 GLY B N 1
ATOM 880 C CA . GLY B 1 7 ? 9.586 27.875 -9.844 1 40.31 7 GLY B CA 1
ATOM 881 C C . GLY B 1 7 ? 9.492 26.672 -8.93 1 40.31 7 GLY B C 1
ATOM 882 O O . GLY B 1 7 ? 10.5 26.25 -8.352 1 40.31 7 GLY B O 1
ATOM 883 N N . GLY B 1 8 ? 8.648 26.562 -7.984 1 42.28 8 GLY B N 1
ATOM 884 C C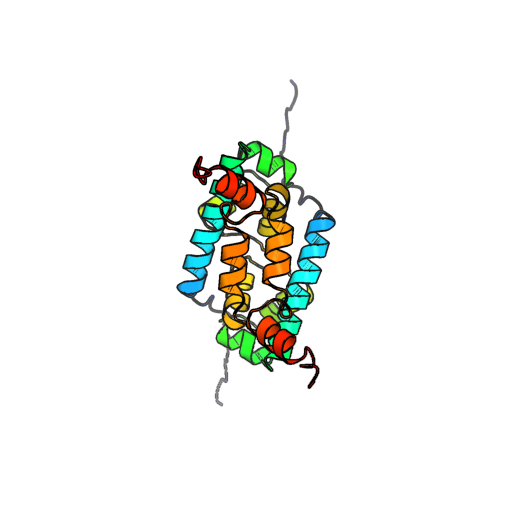A . GLY B 1 8 ? 8.438 25.391 -7.152 1 42.28 8 GLY B CA 1
ATOM 885 C C . GLY B 1 8 ? 8.711 24.094 -7.883 1 42.28 8 GLY B C 1
ATOM 886 O O . GLY B 1 8 ? 7.82 23.531 -8.516 1 42.28 8 GLY B O 1
ATOM 887 N N . ALA B 1 9 ? 9.727 23.906 -8.664 1 41.69 9 ALA B N 1
ATOM 888 C CA . ALA B 1 9 ? 10.266 22.75 -9.383 1 41.69 9 ALA B CA 1
ATOM 889 C C . ALA B 1 9 ? 10.078 21.469 -8.594 1 41.69 9 ALA B C 1
ATOM 891 O O . ALA B 1 9 ? 10.391 21.406 -7.402 1 41.69 9 ALA B O 1
ATOM 892 N N . ASN B 1 10 ? 9.008 20.672 -8.828 1 47.81 10 ASN B N 1
ATOM 893 C CA . ASN B 1 10 ? 8.664 19.344 -8.359 1 47.81 10 ASN B CA 1
ATOM 894 C C . ASN B 1 10 ? 9.883 18.422 -8.32 1 47.81 10 ASN B C 1
ATOM 896 O O . ASN B 1 10 ? 10.25 17.812 -9.32 1 47.81 10 ASN B O 1
ATOM 900 N N . MET B 1 11 ? 11.094 18.922 -8.094 1 51.34 11 MET B N 1
ATOM 901 C CA . MET B 1 11 ? 12.219 18 -8.016 1 51.34 11 MET B CA 1
ATOM 902 C C . MET B 1 11 ? 11.812 16.703 -7.328 1 51.34 11 MET B C 1
ATOM 904 O O . MET B 1 11 ? 11.211 16.719 -6.254 1 51.34 11 MET B O 1
ATOM 908 N N . PRO B 1 12 ? 11.766 15.641 -8.039 1 57.94 12 PRO B N 1
ATOM 909 C CA . PRO B 1 12 ? 11.477 14.375 -7.359 1 57.94 12 PRO B CA 1
ATOM 910 C C . PRO B 1 12 ? 12.398 14.125 -6.164 1 57.94 12 PRO B C 1
ATOM 912 O O . PRO B 1 12 ? 13.617 14.297 -6.273 1 57.94 12 PRO B O 1
ATOM 915 N N . THR B 1 13 ? 12.055 14.453 -4.969 1 76.88 13 THR B N 1
ATOM 916 C CA . THR B 1 13 ? 12.836 14.188 -3.768 1 76.88 13 THR B CA 1
ATOM 917 C C . THR B 1 13 ? 13.234 12.719 -3.697 1 76.88 13 THR B C 1
ATOM 919 O O . THR B 1 13 ? 12.547 11.852 -4.238 1 76.88 13 THR B O 1
ATOM 922 N N . ARG B 1 14 ? 14.477 12.523 -3.449 1 91.62 14 ARG B N 1
ATOM 923 C CA . ARG B 1 14 ? 14.977 11.18 -3.211 1 91.62 14 ARG B CA 1
ATOM 924 C C . ARG B 1 14 ? 14.078 10.422 -2.238 1 91.62 14 ARG B C 1
ATOM 926 O O . ARG B 1 14 ? 13.617 10.984 -1.246 1 91.62 14 ARG B O 1
ATOM 933 N N . THR B 1 15 ? 13.859 9.219 -2.588 1 97.19 15 THR B N 1
ATOM 934 C CA . THR B 1 15 ? 13.039 8.406 -1.694 1 97.19 15 THR B CA 1
ATOM 935 C C . THR B 1 15 ? 13.727 8.242 -0.339 1 97.19 15 THR B C 1
ATOM 937 O O . THR B 1 15 ? 14.875 7.801 -0.266 1 97.19 15 THR B O 1
ATOM 940 N N . PRO B 1 16 ? 13.102 8.617 0.734 1 97.56 16 PRO B N 1
ATOM 941 C CA . PRO B 1 16 ? 13.719 8.445 2.053 1 97.56 16 PRO B CA 1
ATOM 942 C C . PRO B 1 16 ? 14.109 7 2.336 1 97.56 16 PRO B C 1
ATOM 944 O O . PRO B 1 16 ? 13.43 6.07 1.894 1 97.56 16 PRO B O 1
ATOM 947 N N . ILE B 1 17 ? 15.125 6.797 3.102 1 98.19 17 ILE B N 1
ATOM 948 C CA . ILE B 1 17 ? 15.719 5.488 3.359 1 98.19 17 ILE B CA 1
ATOM 949 C C . ILE B 1 17 ? 14.68 4.555 3.963 1 98.19 17 ILE B C 1
ATOM 951 O O . ILE B 1 17 ? 14.508 3.422 3.506 1 98.19 17 ILE B O 1
ATOM 955 N N . PRO B 1 18 ? 13.914 4.98 4.992 1 98.5 18 PRO B N 1
ATOM 956 C CA . PRO B 1 18 ? 12.945 4.055 5.578 1 98.5 18 PRO B CA 1
ATOM 957 C C . PRO B 1 18 ? 11.867 3.619 4.582 1 98.5 18 PRO B C 1
ATOM 959 O O . PRO B 1 18 ? 11.375 2.49 4.652 1 98.5 18 PRO B O 1
ATOM 962 N N . VAL B 1 19 ? 11.531 4.492 3.668 1 98.69 19 VAL B N 1
ATOM 963 C CA . VAL B 1 19 ? 10.508 4.164 2.68 1 98.69 19 VAL B CA 1
ATOM 964 C C . VAL B 1 19 ? 11.07 3.162 1.67 1 98.69 19 VAL B C 1
ATOM 966 O O . VAL B 1 19 ? 10.406 2.18 1.328 1 98.69 19 VAL B O 1
ATOM 969 N N . SER B 1 20 ? 12.266 3.434 1.208 1 98.62 20 SER B N 1
ATOM 970 C CA . SER B 1 20 ? 12.883 2.498 0.275 1 98.62 20 SER B CA 1
ATOM 971 C C . SER B 1 20 ? 13.062 1.122 0.907 1 98.62 20 SER B C 1
ATOM 973 O O . SER B 1 20 ? 12.875 0.1 0.243 1 98.62 20 SER B O 1
ATOM 975 N N . ARG B 1 21 ? 13.43 1.068 2.129 1 98.75 21 ARG B N 1
ATOM 976 C CA . ARG B 1 21 ? 13.57 -0.198 2.84 1 98.75 21 ARG B CA 1
ATOM 977 C C . ARG B 1 21 ? 12.227 -0.912 2.963 1 98.75 21 ARG B C 1
ATOM 979 O O . ARG B 1 21 ? 12.148 -2.127 2.77 1 98.75 21 ARG B O 1
ATOM 986 N N . ALA B 1 22 ? 11.234 -0.181 3.279 1 98.81 22 ALA B N 1
ATOM 987 C CA . ALA B 1 22 ? 9.898 -0.767 3.393 1 98.81 22 ALA B CA 1
ATOM 988 C C . ALA B 1 22 ? 9.422 -1.31 2.049 1 98.81 22 ALA B C 1
ATOM 990 O O . ALA B 1 22 ? 8.797 -2.371 1.988 1 98.81 22 ALA B O 1
ATOM 991 N N . MET B 1 23 ? 9.727 -0.553 1.015 1 98.88 23 MET B N 1
ATOM 992 C CA . MET B 1 23 ? 9.359 -1.023 -0.318 1 98.88 23 MET B CA 1
ATOM 993 C C . MET B 1 23 ? 10.016 -2.367 -0.621 1 98.88 23 MET B C 1
ATOM 995 O O . MET B 1 23 ? 9.359 -3.281 -1.127 1 98.88 23 MET B O 1
ATOM 999 N N . ARG B 1 24 ? 11.25 -2.469 -0.289 1 98.56 24 ARG B N 1
ATOM 1000 C CA . ARG B 1 24 ? 11.977 -3.711 -0.52 1 98.56 24 ARG B CA 1
ATOM 1001 C C . ARG B 1 24 ? 11.414 -4.844 0.329 1 98.56 24 ARG B C 1
ATOM 1003 O O . ARG B 1 24 ? 11.242 -5.965 -0.158 1 98.56 24 ARG B O 1
ATOM 1010 N N . HIS B 1 25 ? 11.141 -4.586 1.538 1 98.56 25 HIS B N 1
ATOM 1011 C CA . HIS B 1 25 ? 10.625 -5.609 2.438 1 98.56 25 HIS B CA 1
ATOM 1012 C C . HIS B 1 25 ? 9.227 -6.059 2.018 1 98.56 25 HIS B C 1
ATOM 1014 O O . HIS B 1 25 ? 8.938 -7.258 1.982 1 98.56 25 HIS B O 1
ATOM 1020 N N . ILE B 1 26 ? 8.359 -5.137 1.709 1 98.81 26 ILE B N 1
ATOM 1021 C CA . ILE B 1 26 ? 6.984 -5.453 1.354 1 98.81 26 ILE B CA 1
ATOM 1022 C C . ILE B 1 26 ? 6.953 -6.215 0.03 1 98.81 26 ILE B C 1
ATOM 1024 O O . ILE B 1 26 ? 6.234 -7.207 -0.106 1 98.81 26 ILE B O 1
ATOM 1028 N N . SER B 1 27 ? 7.734 -5.766 -0.929 1 98.88 27 SER B N 1
ATOM 1029 C CA . SER B 1 27 ? 7.773 -6.48 -2.199 1 98.88 27 SER B CA 1
ATOM 1030 C C . SER B 1 27 ? 8.297 -7.902 -2.016 1 98.88 27 SER B C 1
ATOM 1032 O O . SER B 1 27 ? 7.773 -8.844 -2.607 1 98.88 27 SER B O 1
ATOM 1034 N N . ALA B 1 28 ? 9.352 -8.055 -1.193 1 98.62 28 ALA B N 1
ATOM 1035 C CA . ALA B 1 28 ? 9.867 -9.383 -0.892 1 98.62 28 ALA B CA 1
ATOM 1036 C C . ALA B 1 28 ? 8.812 -10.25 -0.217 1 98.62 28 ALA B C 1
ATOM 1038 O O . ALA B 1 28 ? 8.719 -11.453 -0.484 1 98.62 28 ALA B O 1
ATOM 1039 N N . ASN B 1 29 ? 8.023 -9.672 0.672 1 98.62 29 ASN B N 1
ATOM 1040 C CA . ASN B 1 29 ? 6.934 -10.383 1.336 1 98.62 29 ASN B CA 1
ATOM 1041 C C . ASN B 1 29 ? 5.883 -10.852 0.337 1 98.62 29 ASN B C 1
ATOM 1043 O O . ASN B 1 29 ? 5.359 -11.961 0.458 1 98.62 29 ASN B O 1
ATOM 1047 N N . LEU B 1 30 ? 5.543 -10 -0.607 1 98.75 30 LEU B N 1
ATOM 1048 C CA . LEU B 1 30 ? 4.613 -10.406 -1.654 1 98.75 30 LEU B CA 1
ATOM 1049 C C . LEU B 1 30 ? 5.145 -11.609 -2.42 1 98.75 30 LEU B C 1
ATOM 1051 O O . LEU B 1 30 ? 4.402 -12.562 -2.678 1 98.75 30 LEU B O 1
ATOM 1055 N N . ASP B 1 31 ? 6.395 -11.484 -2.785 1 98.81 31 ASP B N 1
ATOM 1056 C CA . ASP B 1 31 ? 7.012 -12.57 -3.533 1 98.81 31 ASP B CA 1
ATOM 1057 C C . ASP B 1 31 ? 7.027 -13.859 -2.717 1 98.81 31 ASP B C 1
ATOM 1059 O O . ASP B 1 31 ? 6.719 -14.938 -3.238 1 98.81 31 ASP B O 1
ATOM 1063 N N . LEU B 1 32 ? 7.406 -13.773 -1.491 1 98.31 32 LEU B N 1
ATOM 1064 C CA . LEU B 1 32 ? 7.414 -14.938 -0.608 1 98.31 32 LEU B CA 1
ATOM 1065 C C . LEU B 1 32 ? 6.016 -15.523 -0.474 1 98.31 32 LEU B C 1
ATOM 1067 O O . LEU B 1 32 ? 5.848 -16.75 -0.49 1 98.31 32 LEU B O 1
ATOM 1071 N N . ALA B 1 33 ? 5.008 -14.703 -0.365 1 98.12 33 ALA B N 1
ATOM 1072 C CA . ALA B 1 33 ? 3.625 -15.148 -0.214 1 98.12 33 ALA B CA 1
ATOM 1073 C C . ALA B 1 33 ? 3.164 -15.938 -1.435 1 98.12 33 ALA B C 1
ATOM 1075 O O . ALA B 1 33 ? 2.564 -17 -1.299 1 98.12 33 ALA B O 1
ATOM 1076 N N . ARG B 1 34 ? 3.451 -15.328 -2.586 1 98 34 ARG B N 1
ATOM 1077 C CA . ARG B 1 34 ? 2.992 -16.062 -3.766 1 98 34 ARG B CA 1
ATOM 1078 C C . ARG B 1 34 ? 3.709 -17.391 -3.9 1 98 34 ARG B C 1
ATOM 1080 O O . ARG B 1 34 ? 3.123 -18.375 -4.359 1 98 34 ARG B O 1
ATOM 1087 N N . ARG B 1 35 ? 5.016 -17.438 -3.547 1 98.06 35 ARG B N 1
ATOM 1088 C CA . ARG B 1 35 ? 5.773 -18.688 -3.604 1 98.06 35 ARG B CA 1
ATOM 1089 C C . ARG B 1 35 ? 5.215 -19.703 -2.621 1 98.06 35 ARG B C 1
ATOM 1091 O O . ARG B 1 35 ? 5.043 -20.875 -2.969 1 98.06 35 ARG B O 1
ATOM 1098 N N . GLN B 1 36 ? 4.922 -19.281 -1.473 1 96.62 36 GLN B N 1
ATOM 1099 C CA . GLN B 1 36 ? 4.363 -20.156 -0.451 1 96.62 36 GLN B CA 1
ATOM 1100 C C . GLN B 1 36 ? 3.016 -20.719 -0.893 1 96.62 36 GLN B C 1
ATOM 1102 O O . GLN B 1 36 ? 2.664 -21.844 -0.538 1 96.62 36 GLN B O 1
ATOM 1107 N N . GLN B 1 37 ? 2.357 -20 -1.695 1 96.88 37 GLN B N 1
ATOM 1108 C CA . GLN B 1 37 ? 1.041 -20.406 -2.178 1 96.88 37 GLN B CA 1
ATOM 1109 C C . GLN B 1 37 ? 1.144 -21.109 -3.529 1 96.88 37 GLN B C 1
ATOM 1111 O O . GLN B 1 37 ? 0.127 -21.469 -4.129 1 96.88 37 GLN B O 1
ATOM 1116 N N . ARG B 1 38 ? 2.354 -21.172 -4.02 1 98 38 ARG B N 1
ATOM 1117 C CA . ARG B 1 38 ? 2.662 -21.844 -5.273 1 98 38 ARG B CA 1
ATOM 1118 C C . ARG B 1 38 ? 1.946 -21.172 -6.445 1 98 38 ARG B C 1
ATOM 1120 O O . ARG B 1 38 ? 1.404 -21.844 -7.316 1 98 38 ARG B O 1
ATOM 1127 N N . ILE B 1 39 ? 1.839 -19.938 -6.457 1 98.5 39 ILE B N 1
ATOM 1128 C CA . ILE B 1 39 ? 1.259 -19.172 -7.551 1 98.5 39 ILE B CA 1
ATOM 1129 C C . ILE B 1 39 ? 2.369 -18.641 -8.453 1 98.5 39 ILE B C 1
ATOM 1131 O O . ILE B 1 39 ? 3.172 -17.797 -8.031 1 98.5 39 ILE B O 1
ATOM 1135 N N . PRO B 1 40 ? 2.4 -19.125 -9.711 1 98.75 40 PRO B N 1
ATOM 1136 C CA . PRO B 1 40 ? 3.402 -18.562 -10.625 1 98.75 40 PRO B CA 1
ATOM 1137 C C . PRO B 1 40 ? 3.131 -17.109 -10.992 1 98.75 40 PRO B C 1
ATOM 1139 O O . PRO B 1 40 ? 1.976 -16.672 -10.992 1 98.75 40 PRO B O 1
ATOM 1142 N N . VAL B 1 41 ? 4.16 -16.391 -11.297 1 98.75 41 VAL B N 1
ATOM 1143 C CA . VAL B 1 41 ? 4.051 -14.977 -11.648 1 98.75 41 VAL B CA 1
ATOM 1144 C C . VAL B 1 41 ? 3.072 -14.805 -12.805 1 98.75 41 VAL B C 1
ATOM 1146 O O . VAL B 1 41 ? 2.268 -13.875 -12.812 1 98.75 41 VAL B O 1
ATOM 1149 N N . ALA B 1 42 ? 3.125 -15.719 -13.789 1 98.5 42 ALA B N 1
ATOM 1150 C CA . ALA B 1 42 ? 2.246 -15.648 -14.953 1 98.5 42 ALA B CA 1
ATOM 1151 C C . ALA B 1 42 ? 0.779 -15.719 -14.547 1 98.5 42 ALA B C 1
ATOM 1153 O O . ALA B 1 42 ? -0.05 -14.961 -15.047 1 98.5 42 ALA B O 1
ATOM 1154 N N . LEU B 1 43 ? 0.503 -16.625 -13.68 1 98.56 43 LEU B N 1
ATOM 1155 C CA . LEU B 1 43 ? -0.865 -16.781 -13.195 1 98.56 43 LEU B CA 1
ATOM 1156 C C . LEU B 1 43 ? -1.281 -15.586 -12.352 1 98.56 43 LEU B C 1
ATOM 1158 O O . LEU B 1 43 ? -2.416 -15.109 -12.453 1 98.56 43 LEU B O 1
ATOM 1162 N N . LEU B 1 44 ? -0.437 -15.148 -11.492 1 98.5 44 LEU B N 1
ATOM 1163 C CA . LEU B 1 44 ? -0.699 -13.961 -10.68 1 98.5 44 LEU B CA 1
ATOM 1164 C C . LEU B 1 44 ? -1.03 -12.766 -11.57 1 98.5 44 LEU B C 1
ATOM 1166 O O . LEU B 1 44 ? -1.984 -12.031 -11.297 1 98.5 44 LEU B O 1
ATOM 1170 N N . ALA B 1 45 ? -0.23 -12.578 -12.586 1 98.25 45 ALA B N 1
ATOM 1171 C CA . ALA B 1 45 ? -0.428 -11.477 -13.523 1 98.25 45 ALA B CA 1
ATOM 1172 C C . ALA B 1 45 ? -1.784 -11.578 -14.219 1 98.25 45 ALA B C 1
ATOM 1174 O O . ALA B 1 45 ? -2.539 -10.602 -14.266 1 98.25 45 ALA B O 1
ATOM 1175 N N . GLU B 1 46 ? -2.094 -12.758 -14.672 1 97.44 46 GLU B N 1
ATOM 1176 C CA . GLU B 1 46 ? -3.359 -13 -15.352 1 97.44 46 GLU B CA 1
ATOM 1177 C C . GLU B 1 46 ? -4.547 -12.695 -14.445 1 97.44 46 GLU B C 1
ATOM 1179 O O . GLU B 1 46 ? -5.453 -11.953 -14.828 1 97.44 46 GLU B O 1
ATOM 1184 N N . ARG B 1 47 ? -4.496 -13.172 -13.234 1 97.69 47 ARG B N 1
ATOM 1185 C CA . ARG B 1 47 ? -5.617 -13.016 -12.305 1 97.69 47 ARG B CA 1
ATOM 1186 C C . ARG B 1 47 ? -5.711 -11.586 -11.797 1 97.69 47 ARG B C 1
ATOM 1188 O O . ARG B 1 47 ? -6.801 -11.102 -11.477 1 97.69 47 ARG B O 1
ATOM 1195 N N . ALA B 1 48 ? -4.625 -10.953 -11.734 1 97.94 48 ALA B N 1
ATOM 1196 C CA . ALA B 1 48 ? -4.594 -9.57 -11.266 1 97.94 48 ALA B CA 1
ATOM 1197 C C . ALA B 1 48 ? -4.988 -8.602 -12.375 1 97.94 48 ALA B C 1
ATOM 1199 O O . ALA B 1 48 ? -5.246 -7.422 -12.117 1 97.94 48 ALA B O 1
ATOM 1200 N N . GLY B 1 49 ? -5.062 -9.07 -13.578 1 97.69 49 GLY B N 1
ATOM 1201 C CA . GLY B 1 49 ? -5.316 -8.188 -14.703 1 97.69 49 GLY B CA 1
ATOM 1202 C C . GLY B 1 49 ? -4.156 -7.258 -15.008 1 97.69 49 GLY B C 1
ATOM 1203 O O . GLY B 1 49 ? -4.359 -6.09 -15.352 1 97.69 49 GLY B O 1
ATOM 1204 N N . LEU B 1 50 ? -3.025 -7.734 -14.789 1 97.81 50 LEU B N 1
ATOM 1205 C CA . LEU B 1 50 ? -1.792 -6.984 -15.016 1 97.81 50 LEU B CA 1
ATOM 1206 C C . LEU B 1 50 ? -0.859 -7.742 -15.953 1 97.81 50 LEU B C 1
ATOM 1208 O O . LEU B 1 50 ? -0.996 -8.953 -16.125 1 97.81 50 LEU B O 1
ATOM 1212 N N . SER B 1 51 ? 0.07 -6.988 -16.516 1 97.38 51 SER B N 1
ATOM 1213 C CA . SER B 1 51 ? 1.086 -7.656 -17.312 1 97.38 51 SER B CA 1
ATOM 1214 C C . SER B 1 51 ? 2.131 -8.336 -16.438 1 97.38 51 SER B C 1
ATOM 1216 O O . SER B 1 51 ? 2.352 -7.93 -15.297 1 97.38 51 SER B O 1
ATOM 1218 N N . MET B 1 52 ? 2.787 -9.391 -17 1 97.5 52 MET B N 1
ATOM 1219 C CA . MET B 1 52 ? 3.832 -10.102 -16.266 1 97.5 52 MET B CA 1
ATOM 1220 C C . MET B 1 52 ? 4.953 -9.148 -15.867 1 97.5 52 MET B C 1
ATOM 1222 O O . MET B 1 52 ? 5.43 -9.195 -14.734 1 97.5 52 MET B O 1
ATOM 1226 N N . PRO B 1 53 ? 5.395 -8.234 -16.734 1 98.06 53 PRO B N 1
ATOM 1227 C CA . PRO B 1 53 ? 6.434 -7.293 -16.312 1 98.06 53 PRO B CA 1
ATOM 1228 C C . PRO B 1 53 ? 5.984 -6.387 -15.172 1 98.06 53 PRO B C 1
ATOM 1230 O O . PRO B 1 53 ? 6.777 -6.066 -14.281 1 98.06 53 PRO B O 1
ATOM 1233 N N . THR B 1 54 ? 4.715 -5.93 -15.156 1 98.06 54 THR B N 1
ATOM 1234 C CA . THR B 1 54 ? 4.176 -5.09 -14.086 1 98.06 54 THR B CA 1
ATOM 1235 C C . THR B 1 54 ? 4.199 -5.828 -12.758 1 98.06 54 THR B C 1
ATOM 1237 O O . THR B 1 54 ? 4.645 -5.281 -11.742 1 98.06 54 THR B O 1
ATOM 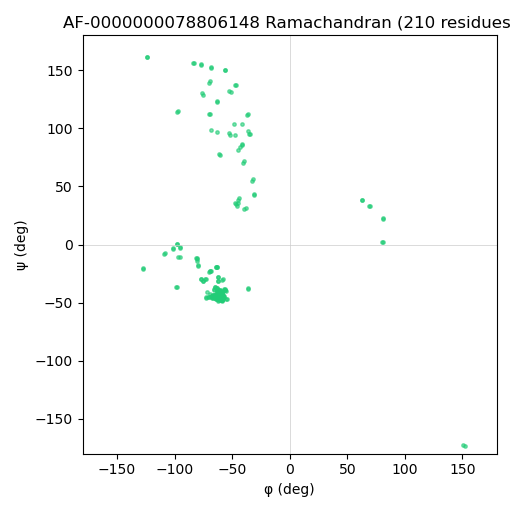1240 N N . VAL B 1 55 ? 3.756 -7.059 -12.812 1 98.56 55 VAL B N 1
ATOM 1241 C CA . VAL B 1 55 ? 3.729 -7.863 -11.594 1 98.56 55 VAL B CA 1
ATOM 1242 C C . VAL B 1 55 ? 5.156 -8.156 -11.133 1 98.56 55 VAL B C 1
ATOM 1244 O O . VAL B 1 55 ? 5.477 -8.008 -9.953 1 98.56 55 VAL B O 1
ATOM 1247 N N . THR B 1 56 ? 6.02 -8.547 -12.047 1 98.75 56 THR B N 1
ATOM 1248 C CA . THR B 1 56 ? 7.406 -8.852 -11.719 1 98.75 56 THR B CA 1
ATOM 1249 C C . THR B 1 56 ? 8.094 -7.645 -11.078 1 98.75 56 THR B C 1
ATOM 1251 O O . THR B 1 56 ? 8.773 -7.781 -10.062 1 98.75 56 THR B O 1
ATOM 1254 N N . LYS B 1 57 ? 7.867 -6.492 -11.625 1 98.75 57 LYS B N 1
ATOM 1255 C CA . LYS B 1 57 ? 8.469 -5.27 -11.102 1 98.75 57 LYS B CA 1
ATOM 1256 C C . LYS B 1 57 ? 8 -4.992 -9.68 1 98.75 57 LYS B C 1
ATOM 1258 O O . LYS B 1 57 ? 8.805 -4.664 -8.805 1 98.75 57 LYS B O 1
ATOM 1263 N N . MET B 1 58 ? 6.762 -5.141 -9.445 1 98.75 58 MET B N 1
ATOM 1264 C CA . MET B 1 58 ? 6.211 -4.93 -8.109 1 98.75 58 MET B CA 1
ATOM 1265 C C . MET B 1 58 ? 6.801 -5.922 -7.113 1 98.75 58 MET B C 1
ATOM 1267 O O . MET B 1 58 ? 7.191 -5.539 -6.008 1 98.75 58 MET B O 1
ATOM 1271 N N . LEU B 1 59 ? 6.879 -7.148 -7.496 1 98.81 59 LEU B N 1
ATOM 1272 C CA . LEU B 1 59 ? 7.34 -8.219 -6.613 1 98.81 59 LEU B CA 1
ATOM 1273 C C . LEU B 1 59 ? 8.828 -8.086 -6.328 1 98.81 59 LEU B C 1
ATOM 1275 O O . LEU B 1 59 ? 9.305 -8.523 -5.277 1 98.81 59 LEU B O 1
ATOM 1279 N N . ARG B 1 60 ? 9.57 -7.441 -7.16 1 98.38 60 ARG B N 1
ATOM 1280 C CA . ARG B 1 60 ? 11.023 -7.367 -7.027 1 98.38 60 ARG B CA 1
ATOM 1281 C C . ARG B 1 60 ? 11.445 -6.062 -6.359 1 98.38 60 ARG B C 1
ATOM 1283 O O . ARG B 1 60 ? 12.391 -6.043 -5.566 1 98.38 60 ARG B O 1
ATOM 1290 N N . THR B 1 61 ? 10.703 -4.938 -6.684 1 98.31 61 THR B N 1
ATOM 1291 C CA . THR B 1 61 ? 11.234 -3.641 -6.285 1 98.31 61 THR B CA 1
ATOM 1292 C C . THR B 1 61 ? 10.195 -2.846 -5.504 1 98.31 61 THR B C 1
ATOM 1294 O O . THR B 1 61 ? 10.523 -1.859 -4.84 1 98.31 61 THR B O 1
ATOM 1297 N N . GLY B 1 62 ? 9.008 -3.221 -5.664 1 98.5 62 GLY B N 1
ATOM 1298 C CA . GLY B 1 62 ? 7.938 -2.412 -5.102 1 98.5 62 GLY B CA 1
ATOM 1299 C C . GLY B 1 62 ? 7.594 -1.202 -5.949 1 98.5 62 GLY B C 1
ATOM 1300 O O . GLY B 1 62 ? 6.758 -0.383 -5.559 1 98.5 62 GLY B O 1
ATOM 1301 N N . ASN B 1 63 ? 8.266 -1.076 -7.062 1 98.19 63 ASN B N 1
ATOM 1302 C CA . ASN B 1 63 ? 7.938 0.04 -7.945 1 98.19 63 ASN B CA 1
ATOM 1303 C C . ASN B 1 63 ? 6.637 -0.21 -8.703 1 98.19 63 ASN B C 1
ATOM 1305 O O . ASN B 1 63 ? 6.449 -1.277 -9.289 1 98.19 63 ASN B O 1
ATOM 1309 N N . GLY B 1 64 ? 5.688 0.69 -8.695 1 98.56 64 GLY B N 1
ATOM 1310 C CA . GLY B 1 64 ? 4.383 0.585 -9.328 1 98.56 64 GLY B CA 1
ATOM 1311 C C . GLY B 1 64 ? 3.312 1.408 -8.633 1 98.56 64 GLY B C 1
ATOM 1312 O O . GLY B 1 64 ? 3.617 2.207 -7.746 1 98.56 64 GLY B O 1
ATOM 1313 N N . SER B 1 65 ? 2.084 1.255 -9.062 1 98.75 65 SER B N 1
ATOM 1314 C CA . SER B 1 65 ? 0.985 2.023 -8.492 1 98.75 65 SER B CA 1
ATOM 1315 C C . SER B 1 65 ? 0.465 1.374 -7.211 1 98.75 65 SER B C 1
ATOM 1317 O O . SER B 1 65 ? 0.654 0.175 -6.996 1 98.75 65 SER B O 1
ATOM 1319 N N . PHE B 1 66 ? -0.13 2.152 -6.391 1 98.88 66 PHE B N 1
ATOM 1320 C CA . PHE B 1 66 ? -0.841 1.681 -5.207 1 98.88 66 PHE B CA 1
ATOM 1321 C C . PHE B 1 66 ? -1.93 0.686 -5.594 1 98.88 66 PHE B C 1
ATOM 1323 O O . PHE B 1 66 ? -2.098 -0.344 -4.934 1 98.88 66 PHE B O 1
ATOM 1330 N N . GLU B 1 67 ? -2.605 0.902 -6.664 1 98.88 67 GLU B N 1
ATOM 1331 C CA . GLU B 1 67 ? -3.627 -0.006 -7.176 1 98.88 67 GLU B CA 1
ATOM 1332 C C . GLU B 1 67 ? -3.037 -1.376 -7.5 1 98.88 67 GLU B C 1
ATOM 1334 O O . GLU B 1 67 ? -3.598 -2.404 -7.113 1 98.88 67 GLU B O 1
ATOM 1339 N N . ASN B 1 68 ? -1.929 -1.362 -8.211 1 98.75 68 ASN B N 1
ATOM 1340 C CA . ASN B 1 68 ? -1.317 -2.633 -8.586 1 98.75 68 ASN B CA 1
ATOM 1341 C C . ASN B 1 68 ? -0.881 -3.428 -7.359 1 98.75 68 ASN B C 1
ATOM 1343 O O . ASN B 1 68 ? -1.039 -4.648 -7.32 1 98.75 68 ASN B O 1
ATOM 1347 N N . PHE B 1 69 ? -0.366 -2.695 -6.387 1 98.94 69 PHE B N 1
ATOM 1348 C CA . PHE B 1 69 ? -0.023 -3.326 -5.117 1 98.94 69 PHE B CA 1
ATOM 1349 C C . PHE B 1 69 ? -1.244 -3.996 -4.5 1 98.94 69 PHE B C 1
ATOM 1351 O O . PHE B 1 69 ? -1.185 -5.16 -4.098 1 98.94 69 PHE B O 1
ATOM 1358 N N . LEU B 1 70 ? -2.332 -3.307 -4.52 1 98.94 70 LEU B N 1
ATOM 1359 C CA . LEU B 1 70 ? -3.514 -3.834 -3.848 1 98.94 70 LEU B CA 1
ATOM 1360 C C . LEU B 1 70 ? -4.152 -4.953 -4.668 1 98.94 70 LEU B C 1
ATOM 1362 O O . LEU B 1 70 ? -4.711 -5.895 -4.105 1 98.94 70 LEU B O 1
ATOM 1366 N N . ARG B 1 71 ? -4.059 -4.898 -5.945 1 98.88 71 ARG B N 1
ATOM 1367 C CA . ARG B 1 71 ? -4.496 -6.012 -6.781 1 98.88 71 ARG B CA 1
ATOM 1368 C C . ARG B 1 71 ? -3.752 -7.293 -6.414 1 98.88 71 ARG B C 1
ATOM 1370 O O . ARG B 1 71 ? -4.371 -8.352 -6.25 1 98.88 71 ARG B O 1
ATOM 1377 N N . ILE B 1 72 ? -2.51 -7.16 -6.289 1 98.81 72 ILE B N 1
ATOM 1378 C CA . ILE B 1 72 ? -1.665 -8.312 -5.98 1 98.81 72 ILE B CA 1
ATOM 1379 C C . ILE B 1 72 ? -1.914 -8.758 -4.543 1 98.81 72 ILE B C 1
ATOM 1381 O O . ILE B 1 72 ? -2.072 -9.953 -4.277 1 98.81 72 ILE B O 1
ATOM 1385 N N . ALA B 1 73 ? -1.964 -7.82 -3.623 1 98.75 73 ALA B N 1
ATOM 1386 C CA . ALA B 1 73 ? -2.225 -8.133 -2.221 1 98.75 73 ALA B CA 1
ATOM 1387 C C . ALA B 1 73 ? -3.533 -8.898 -2.062 1 98.75 73 ALA B C 1
ATOM 1389 O O . ALA B 1 73 ? -3.619 -9.836 -1.265 1 98.75 73 ALA B O 1
ATOM 1390 N N . ARG B 1 74 ? -4.496 -8.555 -2.803 1 98.62 74 ARG B N 1
ATOM 1391 C CA . ARG B 1 74 ? -5.793 -9.219 -2.748 1 98.62 74 ARG B CA 1
ATOM 1392 C C . ARG B 1 74 ? -5.664 -10.695 -3.125 1 98.62 74 ARG B C 1
ATOM 1394 O O . ARG B 1 74 ? -6.168 -11.57 -2.414 1 98.62 74 ARG B O 1
ATOM 1401 N N . LEU B 1 75 ? -4.988 -10.961 -4.152 1 98.5 75 LEU B N 1
ATOM 1402 C CA . LEU B 1 75 ? -4.879 -12.32 -4.652 1 98.5 75 LEU B CA 1
ATOM 1403 C C . LEU B 1 75 ? -4.062 -13.188 -3.699 1 98.5 75 LEU B C 1
ATOM 1405 O O . LEU B 1 75 ? -4.254 -14.406 -3.645 1 98.5 75 LEU B O 1
ATOM 1409 N N . LEU B 1 76 ? -3.26 -12.516 -2.918 1 98.25 76 LEU B N 1
ATOM 1410 C CA . LEU B 1 76 ? -2.385 -13.242 -2.002 1 98.25 76 LEU B CA 1
ATOM 1411 C C . LEU B 1 76 ? -2.986 -13.289 -0.601 1 98.25 76 LEU B C 1
ATOM 1413 O O . LEU B 1 76 ? -2.344 -13.766 0.339 1 98.25 76 LEU B O 1
ATOM 1417 N N . GLY B 1 77 ? -4.188 -12.695 -0.432 1 97.31 77 GLY B N 1
ATOM 1418 C CA . GLY B 1 77 ? -4.891 -12.758 0.84 1 97.31 77 GLY B CA 1
ATOM 1419 C C . GLY B 1 77 ? -4.387 -11.742 1.847 1 97.31 77 GLY B C 1
ATOM 1420 O O . GLY B 1 77 ? -4.539 -11.93 3.057 1 97.31 77 GLY B O 1
ATOM 1421 N N . LEU B 1 78 ? -3.787 -10.727 1.379 1 97.75 78 LEU B N 1
ATOM 1422 C CA . LEU B 1 78 ? -3.123 -9.781 2.266 1 97.75 78 LEU B CA 1
ATOM 1423 C C . LEU B 1 78 ? -3.893 -8.469 2.334 1 97.75 78 LEU B C 1
ATOM 1425 O O . LEU B 1 78 ? -3.566 -7.59 3.139 1 97.75 78 LEU B O 1
ATOM 1429 N N . LEU B 1 79 ? -4.91 -8.281 1.524 1 98.06 79 LEU B N 1
ATOM 1430 C CA . LEU B 1 79 ? -5.605 -7.012 1.369 1 98.06 79 LEU B CA 1
ATOM 1431 C C . LEU B 1 79 ? -6.227 -6.566 2.689 1 98.06 79 LEU B C 1
ATOM 1433 O O . LEU B 1 79 ? -6.098 -5.402 3.08 1 98.06 79 LEU B O 1
ATOM 1437 N N . ASP B 1 80 ? -6.898 -7.461 3.402 1 96.19 80 ASP B N 1
ATOM 1438 C CA . ASP B 1 80 ? -7.566 -7.117 4.652 1 96.19 80 ASP B CA 1
ATOM 1439 C C . ASP B 1 80 ? -6.562 -6.633 5.699 1 96.19 80 ASP B C 1
ATOM 1441 O O . ASP B 1 80 ? -6.832 -5.672 6.426 1 96.19 80 ASP B O 1
ATOM 1445 N N . GLY B 1 81 ? -5.426 -7.324 5.82 1 96 81 GLY B N 1
ATOM 1446 C CA . GLY B 1 81 ? -4.387 -6.914 6.75 1 96 81 GLY B CA 1
ATOM 1447 C C . GLY B 1 81 ? -3.861 -5.516 6.477 1 96 81 GLY B C 1
ATOM 1448 O O . GLY B 1 81 ? -3.66 -4.73 7.406 1 96 81 GLY B O 1
ATOM 1449 N N . VAL B 1 82 ? -3.682 -5.215 5.223 1 97.88 82 VAL B N 1
ATOM 1450 C CA . VAL B 1 82 ? -3.197 -3.891 4.844 1 97.88 82 VAL B CA 1
ATOM 1451 C C . VAL B 1 82 ? -4.227 -2.832 5.234 1 97.88 82 VAL B C 1
ATOM 1453 O O . VAL B 1 82 ? -3.871 -1.781 5.77 1 97.88 82 VAL B O 1
ATOM 1456 N N . GLN B 1 83 ? -5.477 -3.111 4.91 1 97.88 83 GLN B N 1
ATOM 1457 C CA . GLN B 1 83 ? -6.535 -2.182 5.285 1 97.88 83 GLN B CA 1
ATOM 1458 C C . GLN B 1 83 ? -6.555 -1.953 6.793 1 97.88 83 GLN B C 1
ATOM 1460 O O . GLN B 1 83 ? -6.637 -0.812 7.254 1 97.88 83 GLN B O 1
ATOM 1465 N N . GLN B 1 84 ? -6.445 -2.988 7.555 1 96.12 84 GLN B N 1
ATOM 1466 C CA . GLN B 1 84 ? -6.484 -2.895 9.0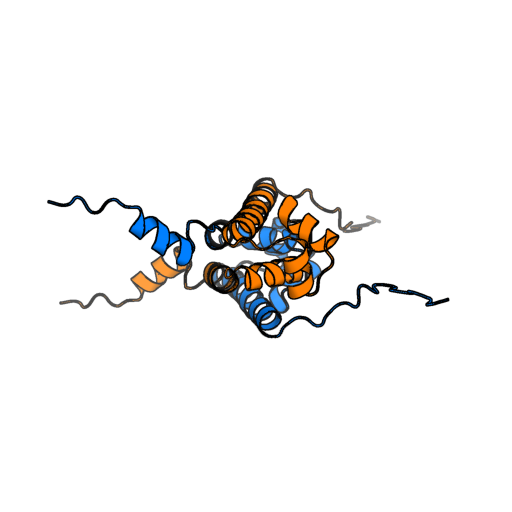08 1 96.12 84 GLN B CA 1
ATOM 1467 C C . GLN B 1 84 ? -5.285 -2.121 9.547 1 96.12 84 GLN B C 1
ATOM 1469 O O . GLN B 1 84 ? -5.41 -1.367 10.516 1 96.12 84 GLN B O 1
ATOM 1474 N N . ALA B 1 85 ? -4.168 -2.336 8.953 1 96.81 85 ALA B N 1
ATOM 1475 C CA . ALA B 1 85 ? -2.93 -1.697 9.391 1 96.81 85 ALA B CA 1
ATOM 1476 C C . ALA B 1 85 ? -3.012 -0.181 9.234 1 96.81 85 ALA B C 1
ATOM 1478 O O . ALA B 1 85 ? -2.254 0.555 9.875 1 96.81 85 ALA B O 1
ATOM 1479 N N . THR B 1 86 ? -3.922 0.285 8.43 1 97.94 86 THR B N 1
ATOM 1480 C 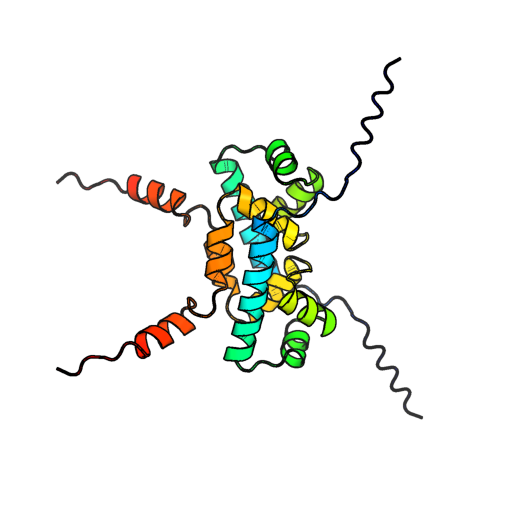CA . THR B 1 86 ? -4.008 1.722 8.195 1 97.94 86 THR B CA 1
ATOM 1481 C C . THR B 1 86 ? -5.141 2.338 9.008 1 97.94 86 THR B C 1
ATOM 1483 O O . THR B 1 86 ? -5.336 3.555 8.992 1 97.94 86 THR B O 1
ATOM 1486 N N . ASP B 1 87 ? -5.848 1.5 9.688 1 95.62 87 ASP B N 1
ATOM 1487 C CA . ASP B 1 87 ? -6.934 1.995 10.523 1 95.62 87 ASP B CA 1
ATOM 1488 C C . ASP B 1 87 ? -6.395 2.754 11.734 1 95.62 87 ASP B C 1
ATOM 1490 O O . ASP B 1 87 ? -5.75 2.164 12.609 1 95.62 87 ASP B O 1
ATOM 1494 N N . PRO B 1 88 ? -6.605 4.039 11.789 1 91.12 88 PRO B N 1
ATOM 1495 C CA . PRO B 1 88 ? -6.031 4.816 12.891 1 91.12 88 PRO B CA 1
ATOM 1496 C C . PRO B 1 88 ? -6.594 4.41 14.25 1 91.12 88 PRO B C 1
ATOM 1498 O O . PRO B 1 88 ? -6.016 4.754 15.289 1 91.12 88 PRO B O 1
ATOM 1501 N N . LEU B 1 89 ? -7.715 3.77 14.258 1 84.69 89 LEU B N 1
ATOM 1502 C CA . LEU B 1 89 ? -8.297 3.34 15.523 1 84.69 89 LEU B CA 1
ATOM 1503 C C . LEU B 1 89 ? -7.625 2.066 16.031 1 84.69 89 LEU B C 1
ATOM 1505 O O . LEU B 1 89 ? -7.77 1.704 17.188 1 84.69 89 LEU B O 1
ATOM 1509 N N . ASN B 1 90 ? -6.957 1.372 15.133 1 72.56 90 ASN B N 1
ATOM 1510 C CA . ASN B 1 90 ? -6.242 0.157 15.508 1 72.56 90 ASN B CA 1
ATOM 1511 C C . ASN B 1 90 ? -4.77 0.441 15.797 1 72.56 90 ASN B C 1
ATOM 1513 O O . ASN B 1 90 ? -4.016 -0.469 16.141 1 72.56 90 ASN B O 1
ATOM 1517 N N . THR B 1 91 ? -4.379 1.513 15.5 1 60.09 91 THR B N 1
ATOM 1518 C CA . THR B 1 91 ? -2.979 1.83 15.758 1 60.09 91 THR B CA 1
ATOM 1519 C C . THR B 1 91 ? -2.721 1.956 17.25 1 60.09 91 THR B C 1
ATOM 1521 O O . THR B 1 91 ? -3.646 2.193 18.031 1 60.09 91 THR B O 1
ATOM 1524 N N . ASP B 1 92 ? -1.523 1.375 17.625 1 54.5 92 ASP B N 1
ATOM 1525 C CA . ASP B 1 92 ? -1.158 1.449 19.047 1 54.5 92 ASP B CA 1
ATOM 1526 C C . ASP B 1 92 ? -1.602 2.775 19.656 1 54.5 92 ASP B C 1
ATOM 1528 O O . ASP B 1 92 ? -1.999 2.824 20.812 1 54.5 92 ASP B O 1
ATOM 1532 N N . ILE B 1 93 ? -1.457 3.746 18.859 1 49.25 93 ILE B N 1
ATOM 1533 C CA . ILE B 1 93 ? -1.896 5.008 19.453 1 49.25 93 ILE B CA 1
ATOM 1534 C C . ILE B 1 93 ? -3.396 4.953 19.734 1 49.25 93 ILE B C 1
ATOM 1536 O O . ILE B 1 93 ? -3.854 5.395 20.781 1 49.25 93 ILE B O 1
ATOM 1540 N N . GLY B 1 94 ? -4.047 4.484 18.719 1 47.16 94 GLY B N 1
ATOM 1541 C CA . GLY B 1 94 ? -5.484 4.371 18.906 1 47.16 94 GLY B CA 1
ATOM 1542 C C . GLY B 1 94 ? -5.859 3.422 20.031 1 47.16 94 GLY B C 1
ATOM 1543 O O . GLY B 1 94 ? -6.809 3.678 20.781 1 47.16 94 GLY B O 1
ATOM 1544 N N . LYS B 1 95 ? -5.086 2.242 20 1 51.22 95 LYS B N 1
ATOM 1545 C CA . LY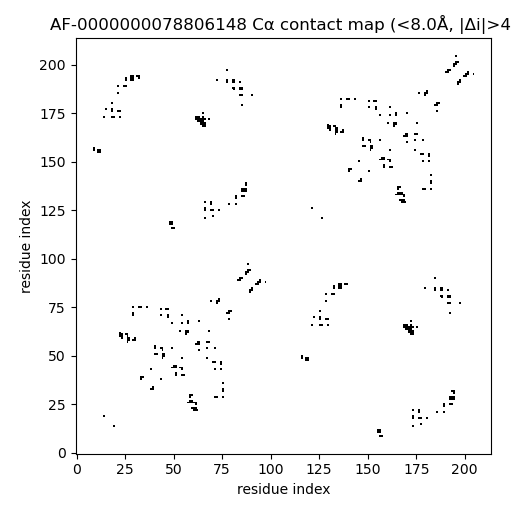S B 1 95 ? -5.371 1.273 21.047 1 51.22 95 LYS B CA 1
ATOM 1546 C C . LYS B 1 95 ? -5.148 1.882 22.422 1 51.22 95 LYS B C 1
ATOM 1548 O O . LYS B 1 95 ? -5.883 1.579 23.375 1 51.22 95 LYS B O 1
ATOM 1553 N N . LEU B 1 96 ? -4.121 2.559 22.516 1 49.16 96 LEU B N 1
ATOM 1554 C CA . LEU B 1 96 ? -3.863 3.197 23.797 1 49.16 96 LEU B CA 1
ATOM 1555 C C . LEU B 1 96 ? -5.012 4.125 24.188 1 49.16 96 LEU B C 1
ATOM 1557 O O . LEU B 1 96 ? -5.418 4.164 25.344 1 49.16 96 LEU B O 1
ATOM 1561 N N . ARG B 1 97 ? -5.418 4.863 23.203 1 48.75 97 ARG B N 1
ATOM 1562 C CA . ARG B 1 97 ? -6.492 5.797 23.516 1 48.75 97 ARG B CA 1
ATOM 1563 C C . ARG B 1 97 ? -7.801 5.062 23.781 1 48.75 97 ARG B C 1
ATOM 1565 O O . ARG B 1 97 ? -8.648 5.543 24.547 1 48.75 97 ARG B O 1
ATOM 1572 N N . ALA B 1 98 ? -8.078 4.102 22.984 1 50.47 98 ALA B N 1
ATOM 1573 C CA . ALA B 1 98 ? -9.312 3.34 23.188 1 50.47 98 ALA B CA 1
ATOM 1574 C C . ALA B 1 98 ? -9.32 2.643 24.547 1 50.47 98 ALA B C 1
ATOM 1576 O O . ALA B 1 98 ? -10.375 2.512 25.172 1 50.47 98 ALA B O 1
ATOM 1577 N N . ASP B 1 99 ? -8.227 2.041 24.859 1 49.81 99 ASP B N 1
ATOM 1578 C CA . ASP B 1 99 ? -8.117 1.427 26.188 1 49.81 99 ASP B CA 1
ATOM 1579 C C . ASP B 1 99 ? -8.336 2.457 27.297 1 49.81 99 ASP B C 1
ATOM 1581 O O . ASP B 1 99 ? -8.797 2.115 28.375 1 49.81 99 ASP B O 1
ATOM 1585 N N . GLU B 1 100 ? -8 3.627 27.031 1 51.06 100 GLU B N 1
ATOM 1586 C CA . GLU B 1 100 ? -8.188 4.664 28.047 1 51.06 100 GLU B CA 1
ATOM 1587 C C . GLU B 1 100 ? -9.656 5.086 28.125 1 51.06 100 GLU B C 1
ATOM 1589 O O . GLU B 1 100 ? -10.094 5.605 29.156 1 51.06 100 GLU B O 1
ATOM 1594 N N . ASP B 1 101 ? -10.352 4.992 27.016 1 46.59 101 ASP B N 1
ATOM 1595 C CA . ASP B 1 101 ? -11.742 5.43 27.031 1 46.59 101 ASP B CA 1
ATOM 1596 C C . ASP B 1 101 ? -12.648 4.344 27.625 1 46.59 101 ASP B C 1
ATOM 1598 O O . ASP B 1 101 ? -13.875 4.477 27.609 1 46.59 101 ASP B O 1
ATOM 1602 N N . THR B 1 102 ? -12.109 3.156 27.766 1 47.66 102 THR B N 1
ATOM 1603 C CA . THR B 1 102 ? -12.922 2.172 28.469 1 47.66 102 THR B CA 1
ATOM 1604 C C . THR B 1 102 ? -13.07 2.547 29.953 1 47.66 102 THR B C 1
ATOM 1606 O O . THR B 1 102 ? -12.078 2.635 30.672 1 47.66 102 THR B O 1
ATOM 1609 N N . PRO B 1 103 ? -14.172 3.156 30.266 1 42.16 103 PRO B N 1
ATOM 1610 C CA . PRO B 1 103 ? -14.391 3.428 31.688 1 42.16 103 PRO B CA 1
ATOM 1611 C C . PRO B 1 103 ? -13.992 2.256 32.562 1 42.16 103 PRO B C 1
ATOM 1613 O O . PRO B 1 103 ? -14.328 1.106 32.281 1 42.16 103 PRO B O 1
ATOM 1616 N N . LYS B 1 104 ? -12.852 2.238 33.281 1 44.06 104 LYS B N 1
ATOM 1617 C CA . LYS B 1 104 ? -12.594 1.323 34.406 1 44.06 104 LYS B CA 1
ATOM 1618 C C . LYS B 1 104 ? -13.758 1.313 35.375 1 44.06 104 LYS B C 1
ATOM 1620 O O . LYS B 1 104 ? -14.203 2.371 35.844 1 44.06 104 LYS B O 1
ATOM 1625 N N . ARG B 1 105 ? -14.57 0.268 35.344 1 41.78 105 ARG B N 1
ATOM 1626 C CA . ARG B 1 105 ? -15.555 0.015 36.375 1 41.78 105 ARG B CA 1
ATOM 1627 C C . ARG B 1 105 ? -14.984 0.295 37.75 1 41.78 105 ARG B C 1
ATOM 1629 O O . ARG B 1 105 ? -13.977 -0.298 38.156 1 41.78 105 ARG B O 1
ATOM 1636 N N . ILE B 1 106 ? -15.039 1.5 38.188 1 42.59 106 ILE B N 1
ATOM 1637 C CA . ILE B 1 106 ? -14.875 1.714 39.625 1 42.59 106 ILE B CA 1
ATOM 1638 C C . ILE B 1 106 ? -15.711 0.699 40.375 1 42.59 106 ILE B C 1
ATOM 1640 O O . ILE B 1 106 ? -16.938 0.695 40.281 1 42.59 106 ILE B O 1
ATOM 1644 N N . ARG B 1 107 ? -15.117 -0.519 40.5 1 32.47 107 ARG B N 1
ATOM 1645 C CA . ARG B 1 107 ? -15.648 -1.147 41.719 1 32.47 107 ARG B CA 1
ATOM 1646 C C . ARG B 1 107 ? -15.32 -0.317 42.969 1 32.47 107 ARG B C 1
ATOM 1648 O O . ARG B 1 107 ? -14.25 0.287 43.031 1 32.47 107 ARG B O 1
#

Organism: NCBI:txid518634

Radius of gyration: 20.54 Å; Cα contacts (8 Å, |Δi|>4): 254; chains: 2; bounding box: 31×78×84 Å

Sequence (214 aa):
MFKFGIGGANMPTRTPIPVSRAMRHISANLDLARRQQRIPVALLAERAGLSMPTVTKMLRTGNGSFENFLRIARLLGLLDGVQQATDPLNTDIGKLRADEDTPKRIRMFKFGIGGANMPTRTPIPVSRAMRHISANLDLARRQQRIPVALLAERAGLSMPTVTKMLRTGNGSFENFLRIARLLGLLDGVQQATDPLNTDIGKLRADEDTPKRIR

Foldseek 3Di:
DPPPVCVVPVPPPDDDPVRQVVQQVLLCVLVVLCVVVPHDLCNLCVQLVHDSVQSVCCSHRVDDDPSSSLSSCVVSVNNVVVVLVPPPCNPPVNVVVVVVPPPPPPD/DPPPVCVVPVPPPDDDPVRQVVQQVLLCVLVVLCVVVPHDLCNLCVQLVHDSVQSVCCSHRVPDDPSSSLSSCVVSVNNVVVVLVPPPCNPPVNVVVVVVPPPPPPD

Solvent-accessible surface area (backbone atoms only — not comparable to full-atom values): 11760 Å² total; per-residue (Å²): 134,80,80,75,70,71,69,77,68,81,62,83,53,77,77,53,66,71,44,52,51,47,30,41,50,36,12,45,23,50,43,50,38,31,56,76,66,66,48,51,64,65,57,50,11,61,75,50,54,45,52,53,67,59,46,51,39,27,36,68,52,33,56,54,40,32,61,59,51,41,38,50,29,46,78,67,70,27,40,67,39,38,47,51,31,41,29,50,68,64,30,68,68,26,40,53,50,50,63,62,65,48,75,77,77,78,124,134,80,80,75,71,74,67,78,69,81,62,80,53,77,77,51,66,72,44,52,50,47,30,41,52,38,12,45,22,50,41,50,38,31,54,76,66,67,49,50,64,65,56,50,10,58,76,51,54,44,51,52,68,58,46,49,40,26,34,69,52,33,55,54,40,32,60,58,52,41,39,50,29,46,77,66,68,28,39,65,41,39,47,51,32,38,30,49,68,66,30,68,68,25,41,55,50,51,62,62,66,48,76,73,76,79,121

InterPro domains:
  IPR010982 Lambda repressor-like, DNA-binding domain superfamily [G3DSA:1.10.260.40] (18-88)
  IPR010982 Lambda repressor-like, DNA-binding domain superfamily [SSF47413] (18-78)

Secondary structure (DSSP, 8-state):
------------PPPPHHHHHHHHHHHHHHHHHHHHTT--HHHHHHHHT--HHHHHHHHHH--SBHHHHHHHHHHTT-HHHHHHHT-TTTSHHHHHHHHHSS-----/------------PPPPHHHHHHHHHHHHHHHHHHHHTT--HHHHHHHHT--HHHHHHHHHH--SBHHHHHHHHHHTT-HHHHHHHT-TTTSHHHHHHHHHSS-----

pLDDT: mean 83.01, std 23.92, range [28.03, 98.94]